Protein 4ZBX (pdb70)

CATH classification: 3.40.470.10

Radius of gyration: 15.34 Å; Cα contacts (8 Å, |Δi|>4): 385; chains: 1; bounding box: 39×32×41 Å

Structure (mmCIF, N/CA/C/O backbone):
data_4ZBX
#
_entry.id   4ZBX
#
_cell.length_a   52.189
_cell.length_b   52.250
_cell.length_c   74.453
_cell.angle_alpha   90.00
_cell.angle_beta   90.00
_cell.angle_gamma   90.00
#
_symmetry.space_group_name_H-M   'P 21 21 21'
#
loop_
_entity.id
_entity.type
_entity.pdbx_description
1 polymer 'Uracil-DNA glycosylase'
2 non-polymer 'IRON/SULFUR CLUSTER'
3 non-polymer '2-(N-MORPHOLINO)-ETHANESULFONIC ACID'
4 water water
#
loop_
_atom_site.group_PDB
_atom_site.id
_atom_site.type_symbol
_atom_site.label_atom_id
_atom_site.label_alt_id
_atom_site.label_comp_id
_atom_site.label_asym_id
_atom_site.label_entity_id
_atom_site.label_seq_id
_atom_site.pdbx_PDB_ins_code
_atom_site.Cartn_x
_atom_site.Cartn_y
_atom_site.Cartn_z
_atom_site.occupancy
_atom_site.B_iso_or_equiv
_atom_site.auth_seq_id
_atom_site.auth_comp_id
_atom_site.auth_asym_id
_atom_site.auth_atom_id
_atom_site.pdbx_PDB_model_num
ATOM 1 N N . MET A 1 1 ? -44.975 15.388 6.178 1.00 37.14 1 MET A N 1
ATOM 2 C CA . MET A 1 1 ? -44.145 14.447 5.439 1.00 37.38 1 MET A CA 1
ATOM 3 C C . MET A 1 1 ? -42.913 14.043 6.231 1.00 35.63 1 MET A C 1
ATOM 4 O O . MET A 1 1 ? -42.544 14.708 7.197 1.00 34.60 1 MET A O 1
ATOM 9 N N . ASP A 1 2 ? -42.251 12.979 5.792 1.00 28.87 2 ASP A N 1
ATOM 10 C CA . ASP A 1 2 ? -41.157 12.410 6.574 1.00 25.83 2 ASP A CA 1
ATOM 11 C C . ASP A 1 2 ? -39.866 13.214 6.448 1.00 26.63 2 ASP A C 1
ATOM 12 O O . ASP A 1 2 ? -39.679 13.977 5.490 1.00 30.87 2 ASP A O 1
ATOM 17 N N . SER A 1 3 ? -38.977 13.047 7.419 1.00 24.41 3 SER A N 1
ATOM 18 C CA . SER A 1 3 ? -37.669 13.683 7.391 1.00 22.03 3 SER A CA 1
ATOM 19 C C . SER A 1 3 ? -36.715 12.934 8.304 1.00 22.44 3 SER A C 1
ATOM 20 O O . SER A 1 3 ? -37.156 12.189 9.179 1.00 22.37 3 SER A O 1
ATOM 23 N N . LEU A 1 4 ? -35.412 13.134 8.125 1.00 22.02 4 LEU A N 1
ATOM 24 C CA . LEU A 1 4 ? -34.465 12.468 9.012 1.00 20.22 4 LEU A CA 1
ATOM 25 C C . LEU A 1 4 ? -34.637 12.998 10.440 1.00 20.03 4 LEU A C 1
ATOM 26 O O . LEU A 1 4 ? -34.406 12.277 11.407 1.00 21.73 4 LEU A O 1
ATOM 31 N N . GLU A 1 5 ? -35.027 14.267 10.550 1.00 22.98 5 GLU A N 1
ATOM 32 C CA . GLU A 1 5 ? -35.286 14.884 11.851 1.00 25.36 5 GLU A CA 1
ATOM 33 C C . GLU A 1 5 ? -36.441 14.198 12.556 1.00 22.12 5 GLU A C 1
ATOM 34 O O . GLU A 1 5 ? -36.373 13.928 13.762 1.00 24.27 5 GLU A O 1
ATOM 40 N N . LYS A 1 6 ? -37.502 13.919 11.804 1.00 21.85 6 LYS A N 1
ATOM 41 C CA . LYS A 1 6 ? -38.662 13.230 12.352 1.00 22.83 6 LYS A CA 1
ATOM 42 C C . LYS A 1 6 ? -38.299 11.820 12.821 1.00 19.83 6 LYS A C 1
ATOM 43 O O . LYS A 1 6 ? -38.713 11.373 13.896 1.00 20.30 6 LYS A O 1
ATOM 49 N N . ILE A 1 7 ? -37.533 11.118 12.004 1.00 19.25 7 ILE A N 1
ATOM 50 C CA . ILE A 1 7 ? -37.093 9.775 12.367 1.00 17.13 7 ILE A CA 1
ATOM 51 C C . ILE A 1 7 ? -36.256 9.817 13.652 1.00 19.58 7 ILE A C 1
ATOM 52 O O . ILE A 1 7 ? -36.440 8.992 14.551 1.00 18.32 7 ILE A O 1
ATOM 57 N N . LYS A 1 8 ? -35.345 10.780 13.747 1.00 18.30 8 LYS A N 1
ATOM 58 C CA . LYS A 1 8 ? -34.549 10.898 14.960 1.00 18.95 8 LYS A CA 1
ATOM 59 C C . LYS A 1 8 ? -35.438 11.130 16.183 1.00 20.06 8 LYS A C 1
ATOM 60 O O . LYS A 1 8 ? -35.277 10.466 17.198 1.00 20.53 8 LYS A O 1
ATOM 66 N N . GLU A 1 9 ? -36.381 12.061 16.081 1.00 18.49 9 GLU A N 1
ATOM 67 C CA . GLU A 1 9 ? -37.296 12.326 17.196 1.00 20.57 9 GLU A CA 1
ATOM 68 C C . GLU A 1 9 ? -38.081 11.084 17.625 1.00 21.20 9 GLU A C 1
ATOM 69 O O . GLU A 1 9 ? -38.272 10.832 18.822 1.00 22.96 9 GLU A O 1
ATOM 75 N N . GLU A 1 10 ? -38.539 10.312 16.647 1.00 19.11 10 GLU A N 1
ATOM 76 C CA . GLU A 1 10 ? -39.298 9.108 16.934 1.00 19.29 10 GLU A CA 1
ATOM 77 C C . GLU A 1 10 ? -38.414 8.068 17.601 1.00 19.60 10 GLU A C 1
ATOM 78 O O . GLU A 1 10 ? -38.816 7.459 18.583 1.00 23.26 10 GLU A O 1
ATOM 84 N N . VAL A 1 11 ? -37.206 7.894 17.081 1.00 18.47 11 VAL A N 1
ATOM 85 C CA . VAL A 1 11 ? -36.297 6.879 17.617 1.00 18.72 11 VAL A CA 1
ATOM 86 C C . VAL A 1 11 ? -35.906 7.182 19.068 1.00 20.57 11 VAL A C 1
ATOM 87 O O . VAL A 1 11 ? -35.901 6.288 19.926 1.00 20.42 11 VAL A O 1
ATOM 91 N N . ILE A 1 12 ? -35.625 8.453 19.350 1.00 21.43 12 ILE A N 1
ATOM 92 C CA . ILE A 1 12 ? -35.087 8.838 20.663 1.00 19.30 12 ILE A CA 1
ATOM 93 C C . ILE A 1 12 ? -36.103 8.587 21.773 1.00 21.24 12 ILE A C 1
ATOM 94 O O . ILE A 1 12 ? -35.739 8.292 22.925 1.00 23.79 12 ILE A O 1
ATOM 99 N N . SER A 1 13 ? -37.382 8.634 21.425 1.00 20.68 13 SER A N 1
ATOM 100 C CA . SER A 1 13 ? -38.423 8.342 22.399 1.00 25.82 13 SER A CA 1
ATOM 101 C C . SER A 1 13 ? -39.147 7.024 22.151 1.00 25.91 13 SER A C 1
ATOM 102 O O . SER A 1 13 ? -40.192 6.768 22.753 1.00 28.15 13 SER A O 1
ATOM 105 N N . CYS A 1 14 ? -38.605 6.203 21.258 1.00 23.57 14 CYS A N 1
ATOM 106 C CA . CYS A 1 14 ? -39.301 5.007 20.797 1.00 24.87 14 CYS A CA 1
ATOM 107 C C . CYS A 1 14 ? -39.458 3.950 21.880 1.00 24.96 14 CYS A C 1
ATOM 108 O O . CYS A 1 14 ? -38.519 3.689 22.635 1.00 24.73 14 CYS A O 1
ATOM 111 N N . LYS A 1 15 ? -40.641 3.345 21.961 1.00 24.04 15 LYS A N 1
ATOM 112 C CA . LYS A 1 15 ? -40.829 2.198 22.840 1.00 25.16 15 LYS A CA 1
ATOM 113 C C . LYS A 1 15 ? -41.558 1.082 22.093 1.00 27.37 15 LYS A C 1
ATOM 114 O O . LYS A 1 15 ? -42.360 0.357 22.672 1.00 32.61 15 LYS A O 1
ATOM 120 N N . LYS A 1 16 ? -41.252 0.953 20.805 1.00 24.91 16 LYS A N 1
ATOM 121 C CA . LYS A 1 16 ? -41.950 0.024 19.913 1.00 29.13 16 LYS A CA 1
ATOM 122 C C . LYS A 1 16 ? -41.502 -1.431 20.040 1.00 36.29 16 LYS A C 1
ATOM 123 O O . LYS A 1 16 ? -42.222 -2.329 19.594 1.00 40.26 16 LYS A O 1
ATOM 129 N N . CYS A 1 17 ? -40.336 -1.683 20.637 1.00 29.32 17 CYS A N 1
ATOM 130 C CA . CYS A 1 17 ? -39.982 -3.069 20.971 1.00 30.13 17 CYS A CA 1
ATOM 131 C C . CYS A 1 17 ? -39.336 -3.150 22.354 1.00 26.94 17 CYS A C 1
ATOM 132 O O . CYS A 1 17 ? -39.058 -2.120 22.969 1.00 26.80 17 CYS A O 1
ATOM 135 N N . LYS A 1 18 ? -39.121 -4.363 22.870 1.00 26.83 18 LYS A N 1
ATOM 136 C CA . LYS A 1 18 ? -38.680 -4.488 24.259 1.00 28.00 18 LYS A CA 1
ATOM 137 C C . LYS A 1 18 ? -37.266 -3.959 24.511 1.00 25.92 18 LYS A C 1
ATOM 138 O O . LYS A 1 18 ? -36.850 -3.830 25.662 1.00 28.86 18 LYS A O 1
ATOM 144 N N . LEU A 1 19 ? -36.527 -3.624 23.454 1.00 26.73 19 LEU A N 1
ATOM 145 C CA . LEU A 1 19 ? -35.166 -3.143 23.653 1.00 28.09 19 LEU A CA 1
ATOM 146 C C . LEU A 1 19 ? -35.132 -1.784 24.351 1.00 27.54 19 LEU A C 1
ATOM 147 O O . LEU A 1 19 ? -34.129 -1.423 24.980 1.00 24.49 19 LEU A O 1
ATOM 152 N N . TRP A 1 20 ? -36.230 -1.036 24.282 1.00 25.93 20 TRP A N 1
ATOM 153 C CA . TRP A 1 20 ? -36.216 0.304 24.863 1.00 26.55 20 TRP A CA 1
ATOM 154 C C . TRP A 1 20 ? -35.860 0.303 26.348 1.00 30.66 20 TRP A C 1
ATOM 155 O O . TRP A 1 20 ? -35.202 1.221 26.827 1.00 30.89 20 TRP A O 1
ATOM 166 N N . GLN A 1 21 ? -36.250 -0.750 27.068 1.00 27.78 21 GLN A N 1
ATOM 167 C CA . GLN A 1 21 ? -36.070 -0.804 28.508 1.00 29.84 21 GLN A CA 1
ATOM 168 C C . GLN A 1 21 ? -34.608 -0.932 28.942 1.00 31.87 21 GLN A C 1
ATOM 169 O O . GLN A 1 21 ? -34.297 -0.722 30.111 1.00 33.97 21 GLN A O 1
ATOM 175 N N . PHE A 1 22 ? -33.725 -1.294 28.011 1.00 28.60 22 PHE A N 1
ATOM 176 C CA . PHE A 1 22 ? -32.326 -1.558 28.357 1.00 31.97 22 PHE A CA 1
ATOM 177 C C . PHE A 1 22 ? -31.372 -0.433 27.969 1.00 32.40 22 PHE A C 1
ATOM 178 O O . PHE A 1 22 ? -30.173 -0.534 28.216 1.00 35.08 22 PHE A O 1
ATOM 186 N N . ARG A 1 23 ? -31.886 0.634 27.366 1.00 29.09 23 ARG A N 1
ATOM 187 C CA . ARG A 1 23 ? -30.996 1.619 26.758 1.00 26.46 23 ARG A CA 1
ATOM 188 C C . ARG A 1 23 ? -30.691 2.798 27.664 1.00 29.33 23 ARG A C 1
ATOM 189 O O . ARG A 1 23 ? -31.470 3.131 28.567 1.00 29.70 23 ARG A O 1
ATOM 197 N N . THR A 1 24 ? -29.535 3.415 27.418 1.00 26.34 24 THR A N 1
ATOM 198 C CA . THR A 1 24 ? -29.225 4.734 27.944 1.00 27.02 24 THR A CA 1
ATOM 199 C C . THR A 1 24 ? -29.720 5.754 26.916 1.00 25.40 24 THR A C 1
ATOM 200 O O . THR A 1 24 ? -30.491 6.655 27.232 1.00 25.56 24 THR A O 1
ATOM 204 N N . ASN A 1 25 ? -29.284 5.578 25.673 1.00 23.51 25 ASN A N 1
ATOM 205 C CA . ASN A 1 25 ? -29.746 6.395 24.560 1.00 22.11 25 ASN A CA 1
ATOM 206 C C . ASN A 1 25 ? -30.024 5.528 23.351 1.00 20.84 25 ASN A C 1
ATOM 207 O O . ASN A 1 25 ? -29.222 4.654 23.035 1.00 21.22 25 ASN A O 1
ATOM 212 N N . ALA A 1 26 ? -31.129 5.784 22.658 1.00 19.65 26 ALA A N 1
ATOM 213 C CA . ALA A 1 26 ? -31.318 5.186 21.346 1.00 20.44 26 ALA A CA 1
ATOM 214 C C . ALA A 1 26 ? -30.314 5.814 20.388 1.00 18.34 26 ALA A C 1
ATOM 215 O O . ALA A 1 26 ? -29.798 6.916 20.639 1.00 18.99 26 ALA A O 1
ATOM 217 N N . VAL A 1 27 ? -30.048 5.128 19.279 1.00 15.91 27 VAL A N 1
ATOM 218 C CA . VAL A 1 27 ? -29.046 5.593 18.325 1.00 14.68 27 VAL A CA 1
ATOM 219 C C . VAL A 1 27 ? -29.661 5.756 16.943 1.00 17.07 27 VAL A C 1
ATOM 220 O O . VAL A 1 27 ? -29.671 4.795 16.154 1.00 17.40 27 VAL A O 1
ATOM 224 N N . PRO A 1 28 ? -30.166 6.968 16.637 1.00 16.51 28 PRO A N 1
ATOM 225 C CA . PRO A 1 28 ? -30.904 7.182 15.385 1.00 17.89 28 PRO A CA 1
ATOM 226 C C . PRO A 1 28 ? -30.010 7.149 14.136 1.00 18.95 28 PRO A C 1
ATOM 227 O O . PRO A 1 28 ? -30.488 6.784 13.060 1.00 21.64 28 PRO A O 1
ATOM 231 N N . GLY A 1 29 ? -28.731 7.467 14.282 1.00 16.21 29 GLY A N 1
ATOM 232 C CA . GLY A 1 29 ? -27.850 7.556 13.122 1.00 14.65 29 GLY A CA 1
ATOM 233 C C . GLY A 1 29 ? -27.449 9.006 12.913 1.00 17.55 29 GLY A C 1
ATOM 234 O O . GLY A 1 29 ? -28.052 9.911 13.485 1.00 19.43 29 GLY A O 1
ATOM 235 N N . GLU A 1 30 ? -26.431 9.244 12.098 1.00 14.06 30 GLU A N 1
ATOM 236 C CA . GLU A 1 30 ? -26.006 10.625 11.862 1.00 15.23 30 GLU A CA 1
ATOM 237 C C . GLU A 1 30 ? -25.290 10.747 10.535 1.00 13.94 30 GLU A C 1
ATOM 238 O O . GLU A 1 30 ? -24.742 9.755 10.016 1.00 16.02 30 GLU A O 1
ATOM 244 N N . GLY A 1 31 ? -25.274 11.973 10.017 1.00 15.90 31 GLY A N 1
ATOM 245 C CA . GLY A 1 31 ? -24.524 12.271 8.816 1.00 15.52 31 GLY A CA 1
ATOM 246 C C . GLY A 1 31 ? -25.283 13.074 7.789 1.00 18.93 31 GLY A C 1
ATOM 247 O O . GLY A 1 31 ? -26.330 13.678 8.056 1.00 17.03 31 GLY A O 1
ATOM 248 N N . TYR A 1 32 ? -24.734 13.086 6.583 1.00 16.23 32 TYR A N 1
ATOM 249 C CA . TYR A 1 32 ? -25.206 13.968 5.529 1.00 16.83 32 TYR A CA 1
ATOM 250 C C . TYR A 1 32 ? -26.459 13.417 4.865 1.00 16.51 32 TYR A C 1
ATOM 251 O O . TYR A 1 32 ? -26.439 12.282 4.400 1.00 18.39 32 TYR A O 1
ATOM 260 N N . PRO A 1 33 ? -27.545 14.204 4.826 1.00 17.00 33 PRO A N 1
ATOM 261 C CA . PRO A 1 33 ? -28.814 13.727 4.259 1.00 19.91 33 PRO A CA 1
ATOM 262 C C . PRO A 1 33 ? -28.723 13.447 2.767 1.00 18.36 33 PRO A C 1
ATOM 263 O O . PRO A 1 33 ? -29.568 12.727 2.247 1.00 20.95 33 PRO A O 1
ATOM 267 N N . LYS A 1 34 ? -27.730 14.022 2.098 1.00 17.88 34 LYS A N 1
ATOM 268 C CA . LYS A 1 34 ? -27.498 13.697 0.679 1.00 19.38 34 LYS A CA 1
ATOM 269 C C . LYS A 1 34 ? -26.212 12.869 0.459 1.00 19.04 34 LYS A C 1
ATOM 270 O O . LYS A 1 34 ? -25.576 12.930 -0.616 1.00 19.47 34 LYS A O 1
ATOM 276 N N . ALA A 1 35 ? -25.859 12.065 1.465 1.00 18.41 35 ALA A N 1
ATOM 277 C CA . ALA A 1 35 ? -24.701 11.163 1.382 1.00 19.45 35 ALA A CA 1
ATOM 278 C C . ALA A 1 35 ? -24.797 10.254 0.185 1.00 18.84 35 ALA A C 1
ATOM 279 O O . ALA A 1 35 ? -25.848 9.655 -0.061 1.00 18.13 35 ALA A O 1
ATOM 281 N N . GLU A 1 36 ? -23.699 10.136 -0.546 1.00 17.09 36 GLU A N 1
ATOM 282 C CA . GLU A 1 36 ? -23.629 9.115 -1.590 1.00 16.30 36 GLU A CA 1
ATOM 283 C C . GLU A 1 36 ? -23.399 7.729 -0.990 1.00 18.04 36 GLU A C 1
ATOM 284 O O . GLU A 1 36 ? -23.793 6.710 -1.580 1.00 18.28 36 GLU A O 1
ATOM 290 N N . ILE A 1 37 ? -22.751 7.687 0.170 1.00 15.93 37 ILE A N 1
ATOM 291 C CA . ILE A 1 37 ? -22.462 6.422 0.845 1.00 12.93 37 ILE A CA 1
ATOM 292 C C . ILE A 1 37 ? -23.145 6.359 2.196 1.00 16.34 37 ILE A C 1
ATOM 293 O O . ILE A 1 37 ? -22.966 7.236 3.056 1.00 17.06 37 ILE A O 1
ATOM 298 N N A MET A 1 38 ? -23.905 5.293 2.378 0.64 14.34 38 MET A N 1
ATOM 299 N N B MET A 1 38 ? -23.982 5.341 2.351 0.36 14.47 38 MET A N 1
ATOM 300 C CA A MET A 1 38 ? -24.631 5.037 3.609 0.64 15.34 38 MET A CA 1
ATOM 301 C CA B MET A 1 38 ? -24.602 5.032 3.629 0.36 14.99 38 MET A CA 1
ATOM 302 C C A MET A 1 38 ? -24.102 3.753 4.231 0.64 15.29 38 MET A C 1
ATOM 303 C C B MET A 1 38 ? -23.945 3.790 4.199 0.36 14.88 38 MET A C 1
ATOM 304 O O A MET A 1 38 ? -24.086 2.711 3.561 0.64 15.39 38 MET A O 1
ATOM 305 O O B MET A 1 38 ? -23.682 2.827 3.473 0.36 15.80 38 MET A O 1
ATOM 314 N N . PHE A 1 39 ? -23.670 3.819 5.497 1.00 14.39 39 PHE A N 1
ATOM 315 C CA . PHE A 1 39 ? -23.163 2.643 6.217 1.00 13.64 39 PHE A CA 1
ATOM 316 C C . PHE A 1 39 ? -24.228 2.141 7.174 1.00 14.17 39 PHE A C 1
ATOM 317 O O . PHE A 1 39 ? -24.793 2.922 7.927 1.00 16.38 39 PHE A O 1
ATOM 325 N N . VAL A 1 40 ? -24.484 0.839 7.145 1.00 12.82 40 VAL A N 1
ATOM 326 C CA . VAL A 1 40 ? -25.483 0.245 8.046 1.00 13.99 40 VAL A CA 1
ATOM 327 C C . VAL A 1 40 ? -24.851 -0.870 8.857 1.00 15.20 40 VAL A C 1
ATOM 328 O O . VAL A 1 40 ? -24.447 -1.894 8.312 1.00 17.18 40 VAL A O 1
ATOM 332 N N . GLY A 1 41 ? -24.747 -0.659 10.171 1.00 16.55 41 GLY A N 1
ATOM 333 C CA . GLY A 1 41 ? -24.250 -1.675 11.076 1.00 18.13 41 GLY A CA 1
ATOM 334 C C . GLY A 1 41 ? -25.375 -2.508 11.668 1.00 17.69 41 GLY A C 1
ATOM 335 O O . GLY A 1 41 ? -26.524 -2.427 11.237 1.00 17.56 41 GLY A O 1
ATOM 336 N N . GLU A 1 42 ? -25.042 -3.324 12.666 1.00 18.66 42 GLU A N 1
ATOM 337 C CA . GLU A 1 42 ? -25.987 -4.263 13.259 1.00 23.70 42 GLU A CA 1
ATOM 338 C C . GLU A 1 42 ? -26.908 -3.671 14.348 1.00 30.16 42 GLU A C 1
ATOM 339 O O . GLU A 1 42 ? -28.087 -3.356 14.132 1.00 28.26 42 GLU A O 1
ATOM 345 N N . ALA A 1 43 ? -26.378 -3.591 15.549 1.00 24.78 43 ALA A N 1
ATOM 346 C CA . ALA A 1 43 ? -27.060 -2.864 16.620 1.00 19.63 43 ALA A CA 1
ATOM 347 C C . ALA A 1 43 ? -25.986 -2.092 17.373 1.00 22.95 43 ALA A C 1
ATOM 348 O O . ALA A 1 43 ? -24.808 -2.440 17.279 1.00 27.78 43 ALA A O 1
ATOM 350 N N . PRO A 1 44 ? -26.377 -1.061 18.134 1.00 20.81 44 PRO A N 1
ATOM 351 C CA . PRO A 1 44 ? -25.413 -0.346 18.983 1.00 22.81 44 PRO A CA 1
ATOM 352 C C . PRO A 1 44 ? -24.709 -1.251 19.985 1.00 21.56 44 PRO A C 1
ATOM 353 O O . PRO A 1 44 ? -25.305 -2.208 20.519 1.00 20.63 44 PRO A O 1
ATOM 357 N N . GLY A 1 45 ? -23.435 -0.958 20.223 1.00 19.12 45 GLY A N 1
ATOM 358 C CA . GLY A 1 45 ? -22.721 -1.551 21.346 1.00 21.34 45 GLY A CA 1
ATOM 359 C C . GLY A 1 45 ? -22.780 -0.659 22.571 1.00 24.05 45 GLY A C 1
ATOM 360 O O . GLY A 1 45 ? -23.588 0.267 22.625 1.00 24.06 45 GLY A O 1
ATOM 361 N N . GLU A 1 46 ? -21.927 -0.930 23.560 1.00 25.14 46 GLU A N 1
ATOM 362 C CA . GLU A 1 46 ? -22.010 -0.210 24.831 1.00 30.31 46 GLU A CA 1
ATOM 363 C C . GLU A 1 46 ? -21.694 1.273 24.684 1.00 25.18 46 GLU A C 1
ATOM 364 O O . GLU A 1 46 ? -22.382 2.107 25.244 1.00 27.17 46 GLU A O 1
ATOM 370 N N . ASN A 1 47 ? -20.647 1.610 23.942 1.00 26.32 47 ASN A N 1
ATOM 371 C CA A ASN A 1 47 ? -20.278 3.014 23.802 0.46 27.63 47 ASN A CA 1
ATOM 372 C CA B ASN A 1 47 ? -20.268 3.008 23.780 0.54 27.57 47 ASN A CA 1
ATOM 373 C C . ASN A 1 47 ? -21.282 3.786 22.954 1.00 24.49 47 ASN A C 1
ATOM 374 O O . ASN A 1 47 ? -21.536 4.965 23.203 1.00 26.82 47 ASN A O 1
ATOM 383 N N . GLU A 1 48 ? -21.859 3.116 21.961 1.00 22.83 48 GLU A N 1
ATOM 384 C CA . GLU A 1 48 ? -22.879 3.732 21.121 1.00 18.37 48 GLU A CA 1
ATOM 385 C C . GLU A 1 48 ? -24.094 4.077 21.960 1.00 20.47 48 GLU A C 1
ATOM 386 O O . GLU A 1 48 ? -24.693 5.132 21.823 1.00 20.36 48 GLU A O 1
ATOM 392 N N . ASP A 1 49 ? -24.462 3.141 22.823 1.00 20.98 49 ASP A N 1
ATOM 393 C CA . ASP A 1 49 ? -25.563 3.351 23.754 1.00 20.34 49 ASP A CA 1
ATOM 394 C C . ASP A 1 49 ? -25.276 4.529 24.684 1.00 22.53 49 ASP A C 1
ATOM 395 O O . ASP A 1 49 ? -26.135 5.370 24.922 1.00 24.53 49 ASP A O 1
ATOM 400 N N . LYS A 1 50 ? -24.054 4.593 25.195 1.00 22.28 50 LYS A N 1
ATOM 401 C CA . LYS A 1 50 ? -23.685 5.662 26.108 1.00 23.74 50 LYS A CA 1
ATOM 402 C C . LYS A 1 50 ? -23.730 7.029 25.422 1.00 24.96 50 LYS A C 1
ATOM 403 O O . LYS A 1 50 ? -24.158 8.020 26.027 1.00 26.44 50 LYS A O 1
ATOM 409 N N . GLU A 1 51 ? -23.276 7.084 24.175 1.00 22.85 51 GLU A N 1
ATOM 410 C CA . GLU A 1 51 ? -23.194 8.367 23.456 1.00 21.92 51 GLU A CA 1
ATOM 411 C C . GLU A 1 51 ? -24.427 8.722 22.639 1.00 21.59 51 GLU A C 1
ATOM 412 O O . GLU A 1 51 ? -24.617 9.890 22.296 1.00 24.93 51 GLU A O 1
ATOM 418 N N . GLY A 1 52 ? -25.269 7.733 22.342 1.00 20.94 52 GLY A N 1
ATOM 419 C CA . GLY A 1 52 ? -26.377 7.914 21.410 1.00 21.04 52 GLY A CA 1
ATOM 420 C C . GLY A 1 52 ? -25.958 8.126 19.955 1.00 21.60 52 GLY A C 1
ATOM 421 O O . GLY A 1 52 ? -26.677 8.752 19.173 1.00 18.90 52 GLY A O 1
ATOM 422 N N . ARG A 1 53 ? -24.790 7.597 19.603 1.00 18.80 53 ARG A N 1
ATOM 423 C CA . ARG A 1 53 ? -24.176 7.789 18.287 1.00 18.02 53 ARG A CA 1
ATOM 424 C C . ARG A 1 53 ? -23.664 6.456 17.757 1.00 16.17 53 ARG A C 1
ATOM 425 O O . ARG A 1 53 ? -23.220 5.610 18.541 1.00 19.02 53 ARG A O 1
ATOM 433 N N . PRO A 1 54 ? -23.723 6.255 16.437 1.00 15.66 54 PRO A N 1
ATOM 434 C CA . PRO A 1 54 ? -23.243 5.000 15.844 1.00 15.67 54 PRO A CA 1
ATOM 435 C C . PRO A 1 54 ? -21.717 4.953 15.728 1.00 19.25 54 PRO A C 1
ATOM 436 O O . PRO A 1 54 ? -21.087 5.988 15.493 1.00 17.78 54 PRO A O 1
ATOM 440 N N . PHE A 1 55 ? -21.155 3.751 15.865 1.00 20.11 55 PHE A N 1
ATOM 441 C CA . PHE A 1 55 ? -19.740 3.486 15.618 1.00 18.75 55 PHE A CA 1
ATOM 442 C C . PHE A 1 55 ? -18.814 4.485 16.296 1.00 21.61 55 PHE A C 1
ATOM 443 O O . PHE A 1 55 ? -18.098 5.258 15.639 1.00 22.91 55 PHE A O 1
ATOM 451 N N . VAL A 1 56 ? -18.831 4.471 17.626 1.00 22.64 56 VAL A N 1
ATOM 452 C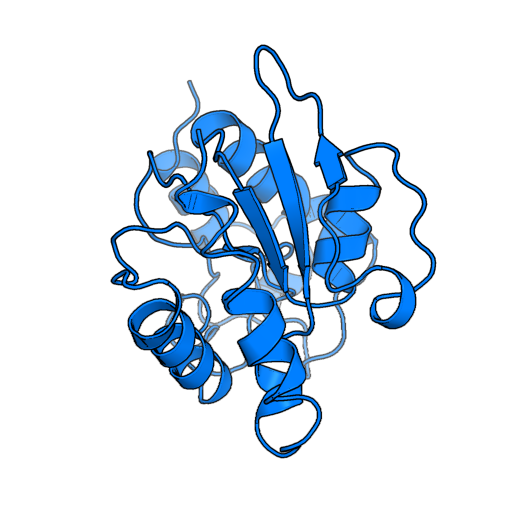 CA . VAL A 1 56 ? -17.919 5.325 18.370 1.00 24.15 56 VAL A CA 1
ATOM 453 C C . VAL A 1 56 ? -16.969 4.542 19.267 1.00 31.34 56 VAL A C 1
ATOM 454 O O . VAL A 1 56 ? -16.081 5.122 19.894 1.00 36.66 56 VAL A O 1
ATOM 458 N N . GLY A 1 57 ? -17.114 3.227 19.314 1.00 33.00 57 GLY A N 1
ATOM 459 C CA . GLY A 1 57 ? -16.188 2.439 20.115 1.00 41.70 57 GLY A CA 1
ATOM 460 C C . GLY A 1 57 ? -14.835 2.312 19.425 1.00 41.53 57 GLY A C 1
ATOM 461 O O . GLY A 1 57 ? -14.524 3.070 18.495 1.00 39.73 57 GLY A O 1
ATOM 462 N N . ALA A 1 58 ? -14.022 1.360 19.880 1.00 35.72 58 ALA A N 1
ATOM 463 C CA . ALA A 1 58 ? -12.802 1.007 19.160 1.00 34.84 58 ALA A CA 1
ATOM 464 C C . ALA A 1 58 ? -13.130 0.650 17.708 1.00 30.66 58 ALA A C 1
ATOM 465 O O . ALA A 1 58 ? -12.410 1.024 16.772 1.00 32.17 58 ALA A O 1
ATOM 467 N N . ALA A 1 59 ? -14.220 -0.083 17.522 1.00 26.02 59 ALA A N 1
ATOM 468 C CA . ALA A 1 59 ? -14.608 -0.512 16.190 1.00 27.05 59 ALA A CA 1
ATOM 469 C C . ALA A 1 59 ? -14.949 0.708 15.341 1.00 26.71 59 ALA A C 1
ATOM 470 O O . ALA A 1 59 ? -14.636 0.759 14.153 1.00 24.93 59 ALA A O 1
ATOM 472 N N . GLY A 1 60 ? -15.583 1.696 15.966 1.00 31.15 60 GLY A N 1
ATOM 473 C CA . GLY A 1 60 ? -15.990 2.895 15.251 1.00 27.42 60 GLY A CA 1
ATOM 474 C C . GLY A 1 60 ? -14.784 3.722 14.849 1.00 28.65 60 GLY A C 1
ATOM 475 O O . GLY A 1 60 ? -14.774 4.353 13.789 1.00 26.89 60 GLY A O 1
ATOM 476 N N . LYS A 1 61 ? -13.766 3.732 15.705 1.00 25.79 61 LYS A N 1
ATOM 477 C CA . LYS A 1 61 ? -12.531 4.439 15.406 1.00 28.43 61 LYS A CA 1
ATOM 478 C C . LYS A 1 61 ? -11.857 3.831 14.184 1.00 29.72 61 LYS A C 1
ATOM 479 O O . LYS A 1 61 ? -11.318 4.552 13.345 1.00 29.63 61 LYS A O 1
ATOM 485 N N . LEU A 1 62 ? -11.899 2.505 14.080 1.00 29.51 62 LEU A N 1
ATOM 486 C CA . LEU A 1 62 ? -11.333 1.821 12.918 1.00 26.20 62 LEU A CA 1
ATOM 487 C C . LEU A 1 62 ? -12.139 2.167 11.668 1.00 20.73 62 LEU A C 1
ATOM 488 O O . LEU A 1 62 ? -11.569 2.437 10.610 1.00 25.88 62 LEU A O 1
ATOM 493 N N . LEU A 1 63 ? -13.461 2.157 11.793 1.00 21.39 63 LEU A N 1
ATOM 494 C CA . LEU A 1 63 ? -14.325 2.537 10.680 1.00 20.46 63 LEU A CA 1
ATOM 495 C C . LEU A 1 63 ? -13.999 3.962 10.235 1.00 21.11 63 LEU A C 1
ATOM 496 O O . LEU A 1 63 ? -13.823 4.239 9.042 1.00 21.96 63 LEU A O 1
ATOM 501 N N . THR A 1 64 ? -13.901 4.871 11.199 1.00 22.74 64 THR A N 1
ATOM 502 C CA . THR A 1 64 ? -13.571 6.249 10.873 1.00 24.41 64 THR A CA 1
ATOM 503 C C . THR A 1 64 ? -12.254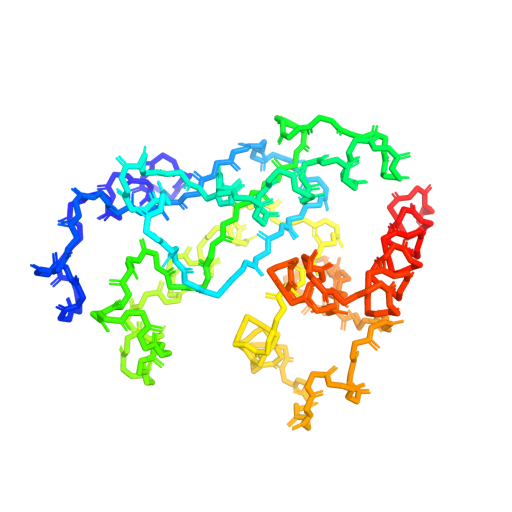 6.323 10.103 1.00 24.52 64 THR A C 1
ATOM 504 O O . THR A 1 64 ? -12.160 7.001 9.080 1.00 24.80 64 THR A O 1
ATOM 508 N N . GLN A 1 65 ? -11.256 5.585 10.572 1.00 25.24 65 GLN A N 1
ATOM 509 C CA . GLN A 1 65 ? -9.949 5.590 9.936 1.00 29.99 65 GLN A CA 1
ATOM 510 C C . GLN A 1 65 ? -10.033 5.091 8.494 1.00 26.40 65 GLN A C 1
ATOM 511 O O . GLN A 1 65 ? -9.406 5.662 7.594 1.00 26.53 65 GLN A O 1
ATOM 517 N N . MET A 1 66 ? -10.815 4.040 8.265 1.00 22.74 66 MET A N 1
ATOM 518 C CA . MET A 1 66 ? -10.904 3.484 6.927 1.00 25.07 66 MET A CA 1
ATOM 519 C C . MET A 1 66 ? -11.653 4.431 6.005 1.00 23.53 66 MET A C 1
ATOM 520 O O . MET A 1 66 ? -11.271 4.622 4.862 1.00 22.82 66 MET A O 1
ATOM 525 N N . ILE A 1 67 ? -12.703 5.053 6.525 1.00 19.49 67 ILE A N 1
ATOM 526 C CA . ILE A 1 67 ? -13.441 6.032 5.748 1.00 21.11 67 ILE A CA 1
ATOM 527 C C . ILE A 1 67 ? -12.528 7.207 5.361 1.00 22.91 67 ILE A C 1
ATOM 528 O O . ILE A 1 67 ? -12.515 7.657 4.208 1.00 23.09 67 ILE A O 1
ATOM 533 N N . LYS A 1 68 ? -11.737 7.676 6.318 1.00 22.34 68 LYS A N 1
ATOM 534 C CA . LYS A 1 68 ? -10.813 8.771 6.057 1.00 25.77 68 LYS A CA 1
ATOM 535 C C . LYS A 1 68 ? -9.678 8.378 5.121 1.00 29.64 68 LYS A C 1
ATOM 536 O O . LYS A 1 68 ? -9.445 9.056 4.128 1.00 30.82 68 LYS A O 1
ATOM 542 N N . GLU A 1 69 ? -8.980 7.284 5.426 1.00 27.41 69 GLU A N 1
ATOM 543 C CA . GLU A 1 69 ? -7.731 6.985 4.738 1.00 29.52 69 GLU A CA 1
ATOM 544 C C . GLU A 1 69 ? -7.915 6.289 3.400 1.00 28.49 69 GLU A C 1
ATOM 545 O O . GLU A 1 69 ? -7.108 6.478 2.489 1.00 32.07 69 GLU A O 1
ATOM 551 N N . ILE A 1 70 ? -8.971 5.492 3.280 1.00 27.45 70 ILE A N 1
ATOM 552 C CA . ILE A 1 70 ? -9.203 4.706 2.073 1.00 26.55 70 ILE A CA 1
ATOM 553 C C . ILE A 1 70 ? -10.260 5.345 1.176 1.00 26.90 70 ILE A C 1
ATOM 554 O O . ILE A 1 70 ? -10.049 5.479 -0.034 1.00 28.28 70 ILE A O 1
ATOM 559 N N . LEU A 1 71 ? -11.387 5.757 1.757 1.00 25.06 71 LEU A N 1
ATOM 560 C CA . LEU A 1 71 ? -12.417 6.419 0.962 1.00 23.20 71 LEU A CA 1
ATOM 561 C C . LEU A 1 71 ? -12.106 7.890 0.712 1.00 23.42 71 LEU A C 1
ATOM 562 O O . LEU A 1 71 ? -12.602 8.470 -0.244 1.00 30.61 71 LEU A O 1
ATOM 567 N N . GLY A 1 72 ? -11.322 8.501 1.594 1.00 24.17 72 GLY A N 1
ATOM 568 C CA . GLY A 1 72 ? -10.998 9.906 1.479 1.00 28.51 72 GLY A CA 1
ATOM 569 C C . GLY A 1 72 ? -12.160 10.789 1.891 1.00 31.79 72 GLY A C 1
ATOM 570 O O . GLY A 1 72 ? -12.412 11.829 1.277 1.00 32.45 72 GLY A O 1
ATOM 571 N N . LEU A 1 73 ? -12.868 10.378 2.939 1.00 25.08 73 LEU A N 1
ATOM 572 C CA . LEU A 1 73 ? -14.051 11.120 3.391 1.00 27.26 73 LEU A CA 1
ATOM 573 C C . LEU A 1 73 ? -14.046 11.354 4.889 1.00 29.55 73 LEU A C 1
ATOM 574 O O . LEU A 1 73 ? -13.500 10.553 5.639 1.00 27.34 73 LEU A O 1
ATOM 579 N N . GLU A 1 74 ? -14.652 12.462 5.318 1.00 25.54 74 GLU A N 1
ATOM 580 C CA . GLU A 1 74 ? -14.948 12.668 6.730 1.00 25.93 74 GLU A CA 1
ATOM 581 C C . GLU A 1 74 ? -16.291 12.044 7.075 1.00 22.32 74 GLU A C 1
ATOM 582 O O . GLU A 1 74 ? -17.145 11.862 6.210 1.00 21.98 74 GLU A O 1
ATOM 588 N N . ARG A 1 75 ? -16.505 11.734 8.349 1.00 22.65 75 ARG A N 1
ATOM 589 C CA . ARG A 1 75 ? -17.768 11.107 8.719 1.00 22.49 75 ARG A CA 1
ATOM 590 C C . ARG A 1 75 ? -18.972 11.993 8.388 1.00 22.13 75 ARG A C 1
ATOM 591 O O . ARG A 1 75 ? -20.052 11.482 8.103 1.00 20.44 75 ARG A O 1
ATOM 599 N N A ASP A 1 76 ? -18.799 13.307 8.412 0.41 21.99 76 ASP A N 1
ATOM 600 N N B ASP A 1 76 ? -18.783 13.317 8.422 0.59 21.90 76 ASP A N 1
ATOM 601 C CA A ASP A 1 76 ? -19.928 14.192 8.149 0.41 21.55 76 ASP A CA 1
ATOM 602 C CA B ASP A 1 76 ? -19.883 14.247 8.136 0.59 21.72 76 ASP A CA 1
ATOM 603 C C A ASP A 1 76 ? -20.233 14.332 6.650 0.41 20.92 76 ASP A C 1
ATOM 604 C C B ASP A 1 76 ? -20.368 14.126 6.694 0.59 20.66 76 ASP A C 1
ATOM 605 O O A ASP A 1 76 ? -21.096 15.120 6.248 0.41 19.58 76 ASP A O 1
ATOM 606 O O B ASP A 1 76 ? -21.492 14.525 6.382 0.59 18.16 76 ASP A O 1
ATOM 615 N N . GLN A 1 77 ? -19.534 13.549 5.826 1.00 18.07 77 GLN A N 1
ATOM 616 C CA . GLN A 1 77 ? -19.866 13.441 4.411 1.00 20.14 77 GLN A CA 1
ATOM 617 C C . GLN A 1 77 ? -20.655 12.188 4.053 1.00 20.66 77 GLN A C 1
ATOM 618 O O . GLN A 1 77 ? -21.129 12.062 2.920 1.00 18.79 77 GLN A O 1
ATOM 624 N N . VAL A 1 78 ? -20.787 11.267 5.007 1.00 15.59 78 VAL A N 1
ATOM 625 C CA . VAL A 1 78 ? -21.499 10.002 4.761 1.00 13.15 78 VAL A CA 1
ATOM 626 C C . VAL A 1 78 ? -22.631 9.900 5.760 1.00 16.07 78 VAL A C 1
ATOM 627 O O . VAL A 1 78 ? -22.762 10.773 6.613 1.00 18.48 78 VAL A O 1
ATOM 631 N N . PHE A 1 79 ? -23.474 8.877 5.632 1.00 15.57 79 PHE A N 1
ATOM 632 C CA . PHE A 1 79 ? -24.520 8.672 6.634 1.00 14.48 79 PHE A CA 1
ATOM 633 C C . PHE A 1 79 ? -24.309 7.314 7.279 1.00 13.82 79 PHE A C 1
ATOM 634 O O . PHE A 1 79 ? -24.045 6.316 6.588 1.00 15.92 79 PHE A O 1
ATOM 642 N N . ILE A 1 80 ? -24.418 7.259 8.602 1.00 12.95 80 ILE A N 1
ATOM 643 C CA . ILE A 1 80 ? -24.078 6.044 9.333 1.00 12.22 80 ILE A CA 1
ATOM 644 C C . ILE A 1 80 ? -25.208 5.690 10.282 1.00 14.77 80 ILE A C 1
ATOM 645 O O . ILE A 1 80 ? -25.638 6.529 11.075 1.00 15.28 80 ILE A O 1
ATOM 650 N N . THR A 1 81 ? -25.706 4.474 10.179 1.00 14.02 81 THR A N 1
ATOM 651 C CA . THR A 1 81 ? -26.755 4.068 11.088 1.00 15.03 81 THR A CA 1
ATOM 652 C C . THR A 1 81 ? -26.660 2.551 11.336 1.00 16.08 81 THR A C 1
ATOM 653 O O . THR A 1 81 ? -25.643 1.923 11.036 1.00 16.33 81 THR A O 1
ATOM 657 N N A ASN A 1 82 ? -27.691 1.985 11.954 0.46 15.88 82 ASN A N 1
ATOM 658 N N B ASN A 1 82 ? -27.732 1.997 11.894 0.54 15.58 82 ASN A N 1
ATOM 659 C CA A ASN A 1 82 ? -27.746 0.551 12.242 0.46 16.36 82 ASN A CA 1
ATOM 660 C CA B ASN A 1 82 ? -27.794 0.608 12.344 0.54 17.18 82 ASN A CA 1
ATOM 661 C C A ASN A 1 82 ? -29.120 0.021 11.914 0.46 16.21 82 ASN A C 1
ATOM 662 C C B ASN A 1 82 ? -29.155 0.017 11.989 0.54 16.08 82 ASN A C 1
ATOM 663 O O A ASN A 1 82 ? -30.088 0.781 11.873 0.46 15.99 82 ASN A O 1
ATOM 664 O O B ASN A 1 82 ? -30.150 0.741 11.989 0.54 15.33 82 ASN A O 1
ATOM 673 N N . VAL A 1 83 ? -29.222 -1.291 11.718 1.00 17.90 83 VAL A N 1
ATOM 674 C CA A VAL A 1 83 ? -30.495 -1.872 11.370 0.67 18.84 83 VAL A CA 1
ATOM 675 C CA B VAL A 1 83 ? -30.501 -1.924 11.396 0.33 19.63 83 VAL A CA 1
ATOM 676 C C . VAL A 1 83 ? -31.427 -1.872 12.599 1.00 19.16 83 VAL A C 1
ATOM 677 O O . VAL A 1 83 ? -32.633 -1.654 12.474 1.00 19.19 83 VAL A O 1
ATOM 684 N N . VAL A 1 84 ? -30.853 -2.053 13.785 1.00 15.64 84 VAL A N 1
ATOM 685 C CA . VAL A 1 84 ? -31.601 -1.950 15.029 1.00 18.68 84 VAL A CA 1
ATOM 686 C C . VAL A 1 84 ? -30.939 -0.818 15.806 1.00 19.78 84 VAL A C 1
ATOM 687 O O . VAL A 1 84 ? -29.724 -0.713 15.807 1.00 19.29 84 VAL A O 1
ATOM 691 N N . LYS A 1 85 ? -31.724 0.037 16.443 1.00 16.67 85 LYS A N 1
ATOM 692 C CA . LYS A 1 85 ? 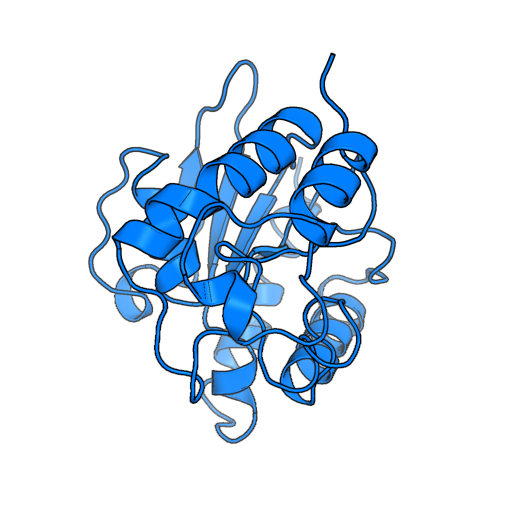-31.169 1.296 16.942 1.00 15.90 85 LYS A CA 1
ATOM 693 C C . LYS A 1 85 ? -31.021 1.385 18.462 1.00 18.03 85 LYS A C 1
ATOM 694 O O . LYS A 1 85 ? -30.667 2.436 19.004 1.00 17.40 85 LYS A O 1
ATOM 700 N N . CYS A 1 86 ? -31.235 0.273 19.151 1.00 18.80 86 CYS A N 1
ATOM 701 C CA . CYS A 1 86 ? -30.978 0.206 20.581 1.00 19.21 86 CYS A CA 1
ATOM 702 C C . CYS A 1 86 ? -30.136 -1.013 20.907 1.00 18.01 86 CYS A C 1
ATOM 703 O O . CYS A 1 86 ? -30.227 -2.033 20.242 1.00 22.40 86 CYS A O 1
ATOM 706 N N . ARG A 1 87 ? -29.304 -0.891 21.925 1.00 17.84 87 ARG A N 1
ATOM 707 C CA . ARG A 1 87 ? -28.397 -1.968 22.291 1.00 18.62 87 ARG A CA 1
ATOM 708 C C . ARG A 1 87 ? -29.153 -3.162 22.885 1.00 24.01 87 ARG A C 1
ATOM 709 O O . ARG A 1 87 ? -29.807 -3.015 23.903 1.00 24.19 87 ARG A O 1
ATOM 717 N N . PRO A 1 88 ? -29.066 -4.350 22.253 1.00 22.17 88 PRO A N 1
ATOM 718 C CA . PRO A 1 88 ? -29.730 -5.524 22.838 1.00 22.24 88 PRO A CA 1
ATOM 719 C C . PRO A 1 88 ? -29.106 -5.853 24.178 1.00 26.58 88 PRO A C 1
ATOM 720 O O . PRO A 1 88 ? -27.924 -5.566 24.387 1.00 24.29 88 PRO A O 1
ATOM 724 N N . PRO A 1 89 ? -29.905 -6.400 25.104 1.00 29.85 89 PRO A N 1
ATOM 725 C CA . PRO A 1 89 ? -29.423 -6.717 26.444 1.00 27.56 89 PRO A CA 1
ATOM 726 C C . PRO A 1 89 ? -28.246 -7.671 26.383 1.00 28.48 89 PRO A C 1
ATOM 727 O O . PRO A 1 89 ? -28.277 -8.649 25.615 1.00 28.67 89 PRO A O 1
ATOM 731 N N . ASN A 1 90 ? -27.222 -7.375 27.179 1.00 29.25 90 ASN A N 1
ATOM 732 C CA . ASN A 1 90 ? -26.064 -8.241 27.308 1.00 30.59 90 ASN A CA 1
ATOM 733 C C . ASN A 1 90 ? -25.392 -8.437 25.948 1.00 29.10 90 ASN A C 1
ATOM 734 O O . ASN A 1 90 ? -24.720 -9.443 25.735 1.00 34.87 90 ASN A O 1
ATOM 739 N N . ASN A 1 91 ? -25.600 -7.475 25.044 1.00 29.74 91 ASN A N 1
ATOM 740 C CA . ASN A 1 91 ? -25.029 -7.486 23.693 1.00 32.76 91 ASN A CA 1
ATOM 741 C C . ASN A 1 91 ? -25.355 -8.724 22.855 1.00 33.78 91 ASN A C 1
ATOM 742 O O . ASN A 1 91 ? -24.589 -9.091 21.962 1.00 32.92 91 ASN A O 1
ATOM 747 N N . ARG A 1 92 ? -26.483 -9.367 23.125 1.00 31.13 92 ARG A N 1
ATOM 748 C CA . ARG A 1 92 ? -26.909 -10.451 22.253 1.00 27.10 92 ARG A CA 1
ATOM 749 C C . ARG A 1 92 ? -27.256 -9.898 20.865 1.00 25.93 92 ARG A C 1
ATOM 750 O O . ARG A 1 92 ? -27.335 -8.665 20.651 1.00 26.03 92 ARG A O 1
ATOM 758 N N . ASP A 1 93 ? -27.445 -10.798 19.906 1.00 30.55 93 ASP A N 1
ATOM 759 C CA . ASP A 1 93 ? -27.941 -10.376 18.600 1.00 33.79 93 ASP A CA 1
ATOM 760 C C . ASP A 1 93 ? -29.389 -9.917 18.756 1.00 29.85 93 ASP A C 1
ATOM 761 O O . ASP A 1 93 ? -30.090 -10.397 19.641 1.00 27.06 93 ASP A O 1
ATOM 766 N N . PRO A 1 94 ? -29.837 -8.977 17.910 1.00 28.04 94 PRO A N 1
ATOM 767 C CA . PRO A 1 94 ? -31.253 -8.583 17.895 1.00 26.75 94 PRO A CA 1
ATOM 768 C C . PRO A 1 94 ? -32.156 -9.751 17.516 1.00 30.16 94 PRO A C 1
ATOM 769 O O . PRO A 1 94 ? -31.772 -10.592 16.700 1.00 33.22 94 PRO A O 1
ATOM 773 N N A GLU A 1 95 ? -33.350 -9.801 18.098 0.46 30.39 95 GLU A N 1
ATOM 774 N N B GLU A 1 95 ? -33.342 -9.799 18.114 0.54 30.29 95 GLU A N 1
ATOM 775 C CA A GLU A 1 95 ? -34.312 -10.850 17.767 0.46 33.34 95 GLU A CA 1
ATOM 776 C CA B GLU A 1 95 ? -34.339 -10.809 17.771 0.54 33.43 95 GLU A CA 1
ATOM 777 C C A GLU A 1 95 ? -35.144 -10.435 16.560 0.46 32.82 95 GLU A C 1
ATOM 778 C C B GLU A 1 95 ? -34.944 -10.483 16.414 0.54 32.40 95 GLU A C 1
ATOM 779 O O A GLU A 1 95 ? -35.286 -9.247 16.283 0.46 28.25 95 GLU A O 1
ATOM 780 O O B GLU A 1 95 ? -34.738 -9.396 15.885 0.54 29.33 95 GLU A O 1
ATOM 791 N N . GLU A 1 96 ? -35.708 -11.416 15.859 1.00 37.31 96 GLU A N 1
ATOM 792 C CA . GLU A 1 96 ? -36.426 -11.148 14.622 1.00 39.15 96 GLU A CA 1
ATOM 793 C C . GLU A 1 96 ? -37.540 -10.120 14.825 1.00 37.55 96 GLU A C 1
ATOM 794 O O . GLU A 1 96 ? -37.764 -9.276 13.954 1.00 37.43 96 GLU A O 1
ATOM 800 N N . ASP A 1 97 ? -38.206 -10.151 15.977 1.00 38.64 97 ASP A N 1
ATOM 801 C CA . ASP A 1 97 ? -39.277 -9.191 16.240 1.00 43.29 97 ASP A CA 1
ATOM 802 C C . ASP A 1 97 ? -38.719 -7.785 16.500 1.00 35.79 97 ASP A C 1
ATOM 803 O O . ASP A 1 97 ? -39.416 -6.789 16.321 1.00 35.09 97 ASP A O 1
ATOM 808 N N . GLU A 1 98 ? -37.462 -7.705 16.922 1.00 30.44 98 GLU A N 1
ATOM 809 C CA . GLU A 1 98 ? -36.837 -6.403 17.162 1.00 26.46 98 GLU A CA 1
ATOM 810 C C . GLU A 1 98 ? -36.425 -5.775 15.836 1.00 26.44 98 GLU A C 1
ATOM 811 O O . GLU A 1 98 ? -36.620 -4.580 15.608 1.00 26.42 98 GLU A O 1
ATOM 817 N N . ILE A 1 99 ? -35.877 -6.591 14.947 1.00 27.67 99 ILE A N 1
ATOM 818 C CA . ILE A 1 99 ? -35.570 -6.138 13.599 1.00 28.83 99 ILE A CA 1
ATOM 819 C C . ILE A 1 99 ? -36.849 -5.706 12.883 1.00 29.62 99 ILE A C 1
ATOM 820 O O . ILE A 1 99 ? -36.870 -4.693 12.197 1.00 28.89 99 ILE A O 1
ATOM 825 N N . THR A 1 100 ? -37.919 -6.473 13.062 1.00 31.96 100 THR A N 1
ATOM 826 C CA . THR A 1 100 ? -39.203 -6.141 12.452 1.00 30.87 100 THR A CA 1
ATOM 827 C C . THR A 1 100 ? -39.721 -4.805 12.958 1.00 29.97 100 THR A C 1
ATOM 828 O O . THR A 1 100 ? -40.213 -3.980 12.181 1.00 30.22 100 THR A O 1
ATOM 832 N N . ALA A 1 101 ? -39.575 -4.576 14.259 1.00 27.54 101 ALA A N 1
ATOM 833 C CA . ALA A 1 101 ? -40.056 -3.348 14.878 1.00 29.83 101 ALA A CA 1
ATOM 834 C C . ALA A 1 101 ? -39.239 -2.133 14.455 1.00 26.60 101 ALA A C 1
ATOM 835 O O . ALA A 1 101 ? -39.796 -1.066 14.215 1.00 26.59 101 ALA A O 1
ATOM 837 N N . CYS A 1 102 ? -37.919 -2.297 14.405 1.00 22.00 102 CYS A N 1
ATOM 838 C CA . CYS A 1 102 ? -37.019 -1.168 14.190 1.00 19.68 102 CYS A CA 1
ATOM 839 C C . CYS A 1 102 ? -36.705 -0.881 12.722 1.00 21.26 102 CYS A C 1
ATOM 840 O O . CYS A 1 102 ? -36.497 0.275 12.337 1.00 21.38 102 CYS A O 1
ATOM 843 N N . SER A 1 103 ? -36.622 -1.919 11.898 1.00 21.53 103 SER A N 1
ATOM 844 C CA . SER A 1 103 ? -36.164 -1.701 10.527 1.00 21.77 103 SER A CA 1
ATOM 845 C C . SER A 1 103 ? -36.975 -0.686 9.698 1.00 22.57 103 SER A C 1
ATOM 846 O O . SER A 1 103 ? -36.400 -0.095 8.786 1.00 21.64 103 SER A O 1
ATOM 849 N N . PRO A 1 104 ? -38.278 -0.460 10.004 1.00 21.60 104 PRO A N 1
ATOM 850 C CA . PRO A 1 104 ? -38.968 0.588 9.234 1.00 20.83 104 PRO A CA 1
ATOM 851 C C . PRO A 1 104 ? -38.281 1.946 9.343 1.00 21.50 104 PRO A C 1
ATOM 852 O O . PRO A 1 104 ? -38.358 2.742 8.415 1.00 21.40 104 PRO A O 1
ATOM 856 N N . TYR A 1 105 ? -37.577 2.193 10.443 1.00 17.42 105 TYR A N 1
ATOM 857 C CA . TYR A 1 105 ? -36.807 3.428 10.570 1.00 15.00 105 TYR A CA 1
ATOM 858 C C . TYR A 1 105 ? -35.715 3.464 9.510 1.00 16.18 105 TYR A C 1
ATOM 859 O O . TYR A 1 105 ? -35.527 4.462 8.835 1.00 17.75 105 TYR A O 1
ATOM 868 N N . LEU A 1 106 ? -35.003 2.352 9.363 1.00 18.89 106 LEU A N 1
ATOM 869 C CA . LEU A 1 106 ? -33.976 2.262 8.335 1.00 16.09 106 LEU A CA 1
ATOM 870 C C . LEU A 1 106 ? -34.580 2.401 6.933 1.00 16.14 106 LEU A C 1
ATOM 871 O O . LEU A 1 106 ? -33.986 3.060 6.070 1.00 18.78 106 LEU A O 1
ATOM 876 N N . ASP A 1 107 ? -35.728 1.768 6.700 1.00 18.60 107 ASP A N 1
ATOM 877 C CA . ASP A 1 107 ? -36.404 1.875 5.400 1.00 22.04 107 ASP A CA 1
ATOM 878 C C . ASP A 1 107 ? -36.644 3.338 5.106 1.00 21.47 107 ASP A C 1
ATOM 879 O O . ASP A 1 107 ? -36.424 3.807 3.989 1.00 21.05 107 ASP A O 1
ATOM 884 N N . ARG A 1 108 ? -37.103 4.061 6.125 1.00 19.05 108 ARG A N 1
ATOM 885 C CA . ARG A 1 108 ? -37.454 5.467 5.942 1.00 18.98 108 ARG A CA 1
ATOM 886 C C . ARG A 1 108 ? -36.207 6.307 5.689 1.00 16.79 108 ARG A C 1
ATOM 887 O O . ARG A 1 108 ? -36.246 7.239 4.898 1.00 18.38 108 ARG A O 1
ATOM 895 N N . GLN A 1 109 ? -35.105 5.962 6.358 1.00 16.35 109 GLN A N 1
ATOM 896 C CA . GLN A 1 109 ? -33.838 6.652 6.159 1.00 14.06 109 GLN A CA 1
ATOM 89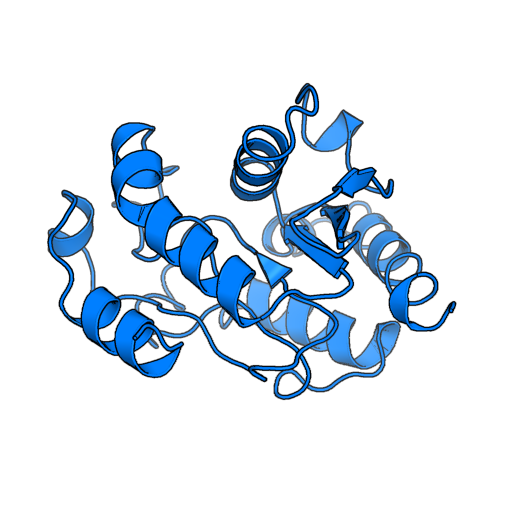7 C C . GLN A 1 109 ? -33.329 6.440 4.737 1.00 17.64 109 GLN A C 1
ATOM 898 O O . GLN A 1 109 ? -32.898 7.392 4.074 1.00 18.59 109 GLN A O 1
ATOM 904 N N . ILE A 1 110 ? -33.383 5.199 4.267 1.00 15.75 110 ILE A N 1
ATOM 905 C CA . ILE A 1 110 ? -32.975 4.920 2.888 1.00 17.63 110 ILE A CA 1
ATOM 906 C C . ILE A 1 110 ? -33.859 5.676 1.889 1.00 18.65 110 ILE A C 1
ATOM 907 O O . ILE A 1 110 ? -33.362 6.248 0.900 1.00 21.17 110 ILE A O 1
ATOM 912 N N . ASP A 1 111 ? -35.163 5.706 2.159 1.00 18.50 111 ASP A N 1
ATOM 913 C CA . ASP A 1 111 ? -36.132 6.374 1.277 1.00 20.31 111 ASP A CA 1
ATOM 914 C C . ASP A 1 111 ? -35.799 7.842 1.081 1.00 22.85 111 ASP A C 1
ATOM 915 O O . ASP A 1 111 ? -35.984 8.401 -0.015 1.00 26.21 111 ASP A O 1
ATOM 920 N N . ILE A 1 112 ? -35.342 8.471 2.163 1.00 18.96 112 ILE A N 1
ATOM 921 C CA . ILE A 1 112 ? -35.041 9.894 2.154 1.00 20.34 112 ILE A CA 1
ATOM 922 C C . ILE A 1 112 ? -33.689 10.151 1.523 1.00 18.06 112 ILE A C 1
ATOM 923 O O . ILE A 1 112 ? -33.546 11.051 0.693 1.00 20.67 112 ILE A O 1
ATOM 928 N N . ILE A 1 113 ? -32.698 9.353 1.923 1.00 18.40 113 ILE A N 1
ATOM 929 C CA . ILE A 1 113 ? -31.334 9.596 1.481 1.00 15.25 113 ILE A CA 1
ATOM 930 C C . ILE A 1 113 ? -31.066 9.124 0.044 1.00 18.08 113 ILE A C 1
ATOM 931 O O . ILE A 1 113 ? -30.417 9.833 -0.733 1.00 18.94 113 ILE A O 1
ATOM 936 N N . MET A 1 114 ? -31.586 7.954 -0.308 1.00 17.76 114 MET A N 1
ATOM 937 C CA . MET A 1 114 ? -31.359 7.362 -1.633 1.00 16.23 114 MET A CA 1
ATOM 938 C C . MET A 1 114 ? -29.887 7.411 -2.020 1.00 17.04 114 MET A C 1
ATOM 939 O O . MET A 1 114 ? -29.511 8.004 -3.053 1.00 21.71 114 MET A O 1
ATOM 944 N N . PRO A 1 115 ? -29.044 6.789 -1.193 1.00 18.31 115 PRO A N 1
ATOM 945 C CA . PRO A 1 115 ? -27.608 6.815 -1.455 1.00 18.93 115 PRO A CA 1
ATOM 946 C C . PRO A 1 115 ? -27.242 6.085 -2.746 1.00 19.84 115 PRO A C 1
ATOM 947 O O . PRO A 1 115 ? -27.999 5.229 -3.233 1.00 21.39 115 PRO A O 1
ATOM 951 N N . LYS A 1 116 ? -26.080 6.425 -3.294 1.00 16.39 116 LYS A N 1
ATOM 952 C CA . LYS A 1 116 ? -25.511 5.663 -4.400 1.00 16.39 116 LYS A CA 1
ATOM 953 C C . LYS A 1 116 ? -25.091 4.262 -3.949 1.00 18.03 116 LYS A C 1
ATOM 954 O O . LYS A 1 116 ? -25.221 3.285 -4.695 1.00 21.37 116 LYS A O 1
ATOM 960 N N . ILE A 1 117 ? -24.538 4.195 -2.745 1.00 16.15 117 ILE A N 1
ATOM 961 C CA . ILE A 1 117 ? -23.991 2.948 -2.215 1.00 15.29 117 ILE A CA 1
ATOM 962 C C . ILE A 1 117 ? -24.468 2.728 -0.797 1.00 15.03 117 ILE A C 1
ATOM 963 O O . ILE A 1 117 ? -24.441 3.660 0.009 1.00 15.52 117 ILE A O 1
ATOM 968 N N . ILE A 1 118 ? -24.915 1.512 -0.495 1.00 14.14 118 ILE A N 1
ATOM 969 C CA . ILE A 1 118 ? -25.147 1.116 0.887 1.00 17.05 118 ILE A CA 1
ATOM 970 C C . ILE A 1 118 ? -24.130 0.055 1.255 1.00 16.65 118 ILE A C 1
ATOM 971 O O . ILE A 1 118 ? -24.093 -1.028 0.662 1.00 18.64 118 ILE A O 1
ATOM 976 N N . VAL A 1 119 ? -23.312 0.367 2.249 1.00 13.69 119 VAL A N 1
ATOM 977 C CA . VAL A 1 119 ? -22.344 -0.589 2.752 1.00 12.85 119 VAL A CA 1
ATOM 978 C C . VAL A 1 119 ? -22.934 -1.267 3.979 1.00 14.62 119 VAL A C 1
ATOM 979 O O . VAL A 1 119 ? -23.248 -0.595 4.968 1.00 15.38 119 VAL A O 1
ATOM 983 N N . THR A 1 120 ? -23.119 -2.572 3.902 1.00 15.11 120 THR A N 1
ATOM 984 C CA . THR A 1 120 ? -23.709 -3.284 5.026 1.00 18.58 120 THR A CA 1
ATOM 985 C C . THR A 1 120 ? -22.589 -3.975 5.779 1.00 19.72 120 THR A C 1
ATOM 986 O O . THR A 1 120 ? -21.906 -4.856 5.262 1.00 22.08 120 THR A O 1
ATOM 990 N N . LEU A 1 121 ? -22.422 -3.552 7.023 1.00 15.01 121 LEU A N 1
ATOM 991 C CA . LEU A 1 121 ? -21.313 -3.958 7.862 1.00 15.73 121 LEU A CA 1
ATOM 992 C C . LEU A 1 121 ? -21.753 -5.094 8.765 1.00 18.85 121 LEU A C 1
ATOM 993 O O . LEU A 1 121 ? -22.316 -4.855 9.824 1.00 20.73 121 LEU A O 1
ATOM 998 N N . GLY A 1 122 ? -21.502 -6.327 8.353 1.00 18.88 122 GLY A N 1
ATOM 999 C CA . GLY A 1 122 ? -21.865 -7.472 9.173 1.00 21.94 122 GLY A CA 1
ATOM 1000 C C . GLY A 1 122 ? -23.059 -8.252 8.661 1.00 23.25 122 GLY A C 1
ATOM 1001 O O . GLY A 1 122 ? -23.763 -7.817 7.756 1.00 21.22 122 GLY A O 1
ATOM 1002 N N . ARG A 1 123 ? -23.299 -9.416 9.257 1.00 26.53 123 ARG A N 1
ATOM 1003 C CA . ARG A 1 123 ? -24.284 -10.342 8.711 1.00 22.16 123 ARG A CA 1
ATOM 1004 C C . ARG A 1 123 ? -25.730 -9.913 8.909 1.00 24.06 123 ARG A C 1
ATOM 1005 O O . ARG A 1 123 ? -26.574 -10.221 8.074 1.00 26.73 123 ARG A O 1
ATOM 1013 N N . HIS A 1 124 ? -26.038 -9.213 10.003 1.00 23.70 124 HIS A N 1
ATOM 1014 C CA . HIS A 1 124 ? -27.427 -8.836 10.266 1.00 25.04 124 HIS A CA 1
ATOM 1015 C C . HIS A 1 124 ? -27.935 -7.746 9.330 1.00 24.23 124 HIS A C 1
ATOM 1016 O O . HIS A 1 124 ? -29.036 -7.849 8.781 1.00 24.02 124 HIS A O 1
ATOM 1023 N N . SER A 1 125 ? -27.139 -6.693 9.160 1.00 19.12 125 SER A N 1
ATOM 1024 C CA . SER A 1 125 ? -27.501 -5.617 8.259 1.00 19.00 125 SER A CA 1
ATOM 1025 C C . SER A 1 125 ? -27.524 -6.143 6.822 1.00 17.59 125 SER A C 1
ATOM 1026 O O . SER A 1 125 ? -28.425 -5.816 6.044 1.00 18.26 125 SER A O 1
ATOM 1029 N N . THR A 1 126 ? -26.551 -6.981 6.474 1.00 17.49 126 THR A N 1
ATOM 1030 C CA . THR A 1 126 ? -26.499 -7.540 5.123 1.00 19.32 126 THR A CA 1
ATOM 1031 C C . THR A 1 126 ? -27.724 -8.403 4.849 1.00 22.49 126 THR A C 1
ATOM 1032 O O . THR A 1 126 ? -28.382 -8.232 3.822 1.00 22.84 126 THR A O 1
ATOM 1036 N N . LYS A 1 127 ? -28.050 -9.314 5.768 1.00 18.51 127 LYS A N 1
ATOM 1037 C CA . LYS A 1 127 ? -29.230 -10.157 5.596 1.00 21.77 127 LYS A CA 1
ATOM 1038 C C . LYS A 1 127 ? -30.501 -9.310 5.462 1.00 21.33 127 LYS A C 1
ATOM 1039 O O . LYS A 1 127 ? -31.390 -9.644 4.664 1.00 23.68 127 LYS A O 1
ATOM 1045 N N . TYR A 1 128 ? -30.593 -8.234 6.248 1.00 21.42 128 TYR A N 1
ATOM 1046 C CA . TYR A 1 128 ? -31.784 -7.399 6.198 1.00 19.68 128 TYR A CA 1
ATOM 1047 C C . TYR A 1 128 ? -31.933 -6.743 4.826 1.00 21.74 128 TYR A C 1
ATOM 1048 O O . TYR A 1 128 ? -32.983 -6.852 4.183 1.00 25.12 128 TYR A O 1
ATOM 1057 N N . ILE A 1 129 ? -30.882 -6.064 4.384 1.00 19.46 129 ILE A N 1
ATOM 1058 C CA . ILE A 1 129 ? -30.938 -5.374 3.093 1.00 19.84 129 ILE A CA 1
ATOM 1059 C C . ILE A 1 129 ? -31.161 -6.370 1.954 1.00 22.52 129 ILE A C 1
ATOM 1060 O O . ILE A 1 129 ? -31.947 -6.095 1.043 1.00 25.09 129 ILE A O 1
ATOM 1065 N N . PHE A 1 130 ? -30.508 -7.531 2.003 1.00 23.69 130 PHE A N 1
ATOM 1066 C CA . PHE A 1 130 ? -30.771 -8.573 1.008 1.00 25.12 130 PHE A CA 1
ATOM 1067 C C . PHE A 1 130 ? -32.247 -8.973 1.000 1.00 31.10 130 PHE A C 1
ATOM 1068 O O . PHE A 1 130 ? -32.832 -9.163 -0.068 1.00 31.14 130 PHE A O 1
ATOM 1076 N N . SER A 1 131 ? -32.863 -9.094 2.177 1.00 28.42 131 SER A N 1
ATOM 1077 C CA . SER A 1 131 ? -34.285 -9.453 2.208 1.00 30.55 131 SER A CA 1
ATOM 1078 C C . SER A 1 131 ? -35.130 -8.389 1.494 1.00 31.28 131 SER A C 1
ATOM 1079 O O . SER A 1 131 ? -36.088 -8.711 0.781 1.00 33.35 131 SER A O 1
ATOM 1082 N N A LYS A 1 132 ? -34.773 -7.123 1.679 0.58 31.44 132 LYS A N 1
ATOM 1083 N N B LYS A 1 132 ? -34.748 -7.129 1.667 0.42 31.35 132 LYS A N 1
ATOM 1084 C CA A LYS A 1 132 ? -35.513 -6.039 1.046 0.58 32.14 132 LYS A CA 1
ATOM 1085 C CA B LYS A 1 132 ? -35.477 -6.015 1.075 0.42 32.18 132 LYS A CA 1
ATOM 1086 C C A LYS A 1 132 ? -35.292 -6.043 -0.464 0.58 35.93 132 LYS A C 1
ATOM 1087 C C B LYS A 1 132 ? -35.253 -5.945 -0.439 0.42 35.17 132 LYS A C 1
ATOM 1088 O O A LYS A 1 132 ? -36.212 -5.766 -1.235 0.58 36.84 132 LYS A O 1
ATOM 1089 O O B LYS A 1 132 ? -36.137 -5.520 -1.187 0.42 36.95 132 LYS A O 1
ATOM 1100 N N . MET A 1 133 ? -34.072 -6.372 -0.881 1.00 34.08 133 MET A N 1
ATOM 1101 C CA . MET A 1 133 ? -33.742 -6.441 -2.305 1.00 34.74 133 MET A CA 1
ATOM 1102 C C . MET A 1 133 ? -34.422 -7.588 -3.009 1.00 39.18 133 MET A C 1
ATOM 1103 O O . MET A 1 133 ? -34.730 -7.493 -4.189 1.00 41.54 133 MET A O 1
ATOM 1108 N N . GLY A 1 134 ? -34.603 -8.690 -2.287 1.00 39.67 134 GLY A N 1
ATOM 1109 C CA . GLY A 1 134 ? -35.035 -9.941 -2.879 1.00 39.12 134 GLY A CA 1
ATOM 1110 C C . GLY A 1 134 ? -33.846 -10.773 -3.324 1.00 37.12 134 GLY A C 1
ATOM 1111 O O . GLY A 1 134 ? -33.990 -11.673 -4.150 1.00 38.37 134 GLY A O 1
ATOM 1112 N N . GLU A 1 135 ? -32.672 -10.457 -2.783 1.00 35.94 135 GLU A N 1
ATOM 1113 C CA . GLU A 1 135 ? -31.426 -11.165 -3.076 1.00 33.76 135 GLU A CA 1
ATOM 1114 C C . GLU A 1 135 ? -31.178 -12.277 -2.060 1.00 36.00 135 GLU A C 1
ATOM 1115 O O . GLU A 1 135 ? -31.350 -12.085 -0.857 1.00 32.14 135 GLU A O 1
ATOM 1121 N N . ASN A 1 136 ? -30.779 -13.449 -2.545 1.00 38.87 136 ASN A N 1
ATOM 1122 C CA . ASN A 1 136 ? -30.560 -14.592 -1.663 1.00 38.25 136 ASN A CA 1
ATOM 1123 C C . ASN A 1 136 ? -29.373 -14.413 -0.705 1.00 42.83 136 ASN A C 1
ATOM 1124 O O . ASN A 1 136 ? -28.248 -14.113 -1.126 1.00 37.68 136 ASN A O 1
ATOM 1129 N N . PHE A 1 137 ? -29.625 -14.592 0.591 1.00 38.98 137 PHE A N 1
ATOM 1130 C CA . PHE A 1 137 ? -28.553 -14.505 1.574 1.00 35.89 137 PHE A CA 1
ATOM 1131 C C . PHE A 1 137 ? -28.118 -15.879 2.056 1.00 37.65 137 PHE A C 1
ATOM 1132 O O . PHE A 1 137 ? -28.909 -16.629 2.627 1.00 38.58 137 PHE A O 1
ATOM 1140 N N . SER A 1 138 ? -26.846 -16.190 1.836 1.00 35.07 138 SER A N 1
ATOM 1141 C CA . SER A 1 138 ? -26.253 -17.438 2.289 1.00 38.97 138 SER A CA 1
ATOM 1142 C C . SER A 1 138 ? -25.518 -17.231 3.603 1.00 40.91 138 SER A C 1
ATOM 1143 O O . SER A 1 138 ? -25.976 -17.675 4.657 1.00 39.86 138 SER A O 1
ATOM 1146 N N . SER A 1 139 ? -24.380 -16.544 3.529 1.00 40.17 139 SER A N 1
ATOM 1147 C CA . SER A 1 139 ? -23.633 -16.129 4.711 1.00 34.38 139 SER A CA 1
ATOM 1148 C C . SER A 1 139 ? -22.839 -14.877 4.390 1.00 34.07 139 SER A C 1
ATOM 1149 O O . SER A 1 139 ? -22.617 -14.556 3.219 1.00 29.42 139 SER A O 1
ATOM 1152 N N . ILE A 1 140 ? -22.378 -14.179 5.418 1.00 31.01 140 ILE A N 1
ATOM 1153 C CA . ILE A 1 140 ? -21.625 -12.961 5.157 1.00 26.65 140 ILE A CA 1
ATOM 1154 C C . ILE A 1 140 ? -20.289 -13.305 4.494 1.00 28.25 140 ILE A C 1
ATOM 1155 O O . ILE A 1 140 ? -19.813 -12.562 3.638 1.00 29.74 140 ILE A O 1
ATOM 1160 N N . THR A 1 141 ? -19.700 -14.441 4.856 1.00 30.00 141 THR A N 1
ATOM 1161 C CA . THR A 1 141 ? -18.421 -14.844 4.281 1.00 32.43 141 THR A CA 1
ATOM 1162 C C . THR A 1 141 ? -18.573 -15.048 2.778 1.00 35.32 141 THR A C 1
ATOM 1163 O O . THR A 1 141 ? -17.680 -14.721 1.991 1.00 36.16 141 THR A O 1
ATOM 1167 N N . LYS A 1 142 ? -19.729 -15.563 2.376 1.00 36.83 142 LYS A N 1
ATOM 1168 C CA . LYS A 1 142 ? -19.954 -15.897 0.976 1.00 33.85 142 LYS A CA 1
ATOM 1169 C C . LYS A 1 142 ? -20.370 -14.694 0.127 1.00 35.05 142 LYS A C 1
ATOM 1170 O O . LYS A 1 142 ? -20.110 -14.668 -1.077 1.00 39.04 142 LYS A O 1
ATOM 1176 N N . VAL A 1 143 ? -21.000 -13.692 0.733 1.00 31.77 143 VAL A N 1
ATOM 1177 C CA . VAL A 1 143 ? -21.494 -12.580 -0.067 1.00 30.43 143 VAL A CA 1
ATOM 1178 C C . VAL A 1 143 ? -20.651 -11.314 0.049 1.00 28.51 143 VAL A C 1
ATOM 1179 O O . VAL A 1 143 ? -20.778 -10.410 -0.780 1.00 28.41 143 VAL A O 1
ATOM 1183 N N . ARG A 1 144 ? -19.791 -11.227 1.061 1.00 27.81 144 ARG A N 1
ATOM 1184 C CA . ARG A 1 144 ? -19.014 -9.998 1.247 1.00 25.27 144 ARG A CA 1
ATOM 1185 C C . ARG A 1 144 ? -18.074 -9.757 0.077 1.00 28.56 144 ARG A C 1
ATOM 1186 O O . ARG A 1 144 ? -17.655 -10.703 -0.598 1.00 29.30 144 ARG A O 1
ATOM 1194 N N . GLY A 1 145 ? -17.758 -8.484 -0.150 1.00 27.09 145 GLY A N 1
ATOM 1195 C CA . GLY A 1 145 ? -16.734 -8.092 -1.102 1.00 28.20 145 GLY A CA 1
ATOM 1196 C C . GLY A 1 145 ? -17.192 -7.985 -2.545 1.00 31.13 145 GLY A C 1
ATOM 1197 O O . GLY A 1 145 ? -16.377 -7.841 -3.456 1.00 28.75 145 GLY A O 1
ATOM 1198 N N . LYS A 1 146 ? -18.498 -8.071 -2.751 1.00 26.94 146 LYS A N 1
ATOM 1199 C CA . LYS A 1 146 ? -19.070 -7.983 -4.083 1.00 31.56 146 LYS A CA 1
ATOM 1200 C C . LYS A 1 146 ? -20.121 -6.900 -4.085 1.00 26.88 146 LYS A C 1
ATOM 1201 O O . LYS A 1 146 ? -20.741 -6.634 -3.054 1.00 26.58 146 LYS A O 1
ATOM 1207 N N . SER A 1 147 ? -20.337 -6.272 -5.235 1.00 27.07 147 SER A N 1
ATOM 1208 C CA . SER A 1 147 ? -21.442 -5.330 -5.345 1.00 24.94 147 SER A CA 1
ATOM 1209 C C . SER A 1 147 ? -22.699 -6.011 -5.904 1.00 22.04 147 SER A C 1
ATOM 1210 O O . SER A 1 147 ? -22.620 -6.931 -6.754 1.00 26.14 147 SER A O 1
ATOM 1213 N N . TYR A 1 148 ? -23.849 -5.568 -5.399 1.00 22.96 148 TYR A N 1
ATOM 1214 C CA . TYR A 1 148 ? -25.171 -6.047 -5.815 1.00 24.28 148 TYR A CA 1
ATOM 1215 C C . TYR A 1 148 ? -26.007 -4.842 -6.201 1.00 29.30 148 TYR A C 1
ATOM 1216 O O . TYR A 1 148 ? -26.106 -3.887 -5.433 1.00 32.09 148 TYR A O 1
ATOM 1225 N N . VAL A 1 149 ? -26.613 -4.875 -7.382 1.00 27.62 149 VAL A N 1
ATOM 1226 C CA . VAL A 1 149 ? -27.431 -3.745 -7.794 1.00 27.34 149 VAL A CA 1
ATOM 1227 C C . VAL A 1 149 ? -28.850 -3.911 -7.282 1.00 27.49 149 VAL A C 1
ATOM 1228 O O . VAL A 1 149 ? -29.513 -4.911 -7.549 1.00 30.30 149 VAL A O 1
ATOM 1232 N N . TRP A 1 150 ? -29.303 -2.911 -6.550 1.00 24.70 150 TRP A N 1
ATOM 1233 C CA . TRP A 1 150 ? -30.655 -2.873 -6.020 1.00 24.34 150 TRP A CA 1
ATOM 1234 C C . TRP A 1 150 ? -31.442 -1.826 -6.799 1.00 24.20 150 TRP A C 1
ATOM 1235 O O . TRP A 1 150 ? -31.248 -0.626 -6.605 1.00 26.37 150 TRP A O 1
ATOM 1246 N N . LYS A 1 151 ? -32.322 -2.275 -7.681 1.00 25.98 151 LYS A N 1
ATOM 1247 C CA . LYS A 1 151 ? -33.227 -1.353 -8.345 1.00 28.60 151 LYS A CA 1
ATOM 1248 C C . LYS A 1 151 ? -34.217 -0.860 -7.293 1.00 30.80 151 LYS A C 1
ATOM 1249 O O . LYS A 1 151 ? -35.002 -1.640 -6.759 1.00 32.84 151 LYS A O 1
ATOM 1255 N N A TYR A 1 152 ? -34.176 0.444 -7.031 0.43 29.84 152 TYR A N 1
ATOM 1256 N N B TYR A 1 152 ? -34.165 0.424 -6.961 0.57 29.71 152 TYR A N 1
ATOM 1257 C CA A TYR A 1 152 ? -34.920 1.072 -5.945 0.43 29.98 152 TYR A CA 1
ATOM 1258 C CA B TYR A 1 152 ? -35.067 0.941 -5.943 0.57 30.07 152 TYR A CA 1
ATOM 1259 C C A TYR A 1 152 ? -35.626 2.325 -6.449 0.43 32.07 152 TYR A C 1
ATOM 1260 C C B TYR A 1 152 ? -35.639 2.292 -6.348 0.57 31.86 152 TYR A C 1
ATOM 1261 O O A TYR A 1 152 ? -34.952 3.294 -6.805 0.43 33.03 152 TYR A O 1
ATOM 1262 O O B TYR A 1 152 ? -34.910 3.264 -6.545 0.57 33.12 152 TYR A O 1
ATOM 1279 N N . LYS A 1 153 ? -36.963 2.326 -6.456 1.00 32.20 153 LYS A N 1
ATOM 1280 C CA . LYS A 1 153 ? -37.703 3.474 -6.988 1.00 35.92 153 LYS A CA 1
ATOM 1281 C C . LYS A 1 153 ? -37.139 3.846 -8.350 1.00 38.81 153 LYS A C 1
ATOM 1282 O O . LYS A 1 153 ? -36.946 2.975 -9.199 1.00 38.84 153 LYS A O 1
ATOM 1288 N N . GLU A 1 154 ? -36.825 5.123 -8.547 1.00 40.54 154 GLU A N 1
ATOM 1289 C CA . GLU A 1 154 ? -36.347 5.584 -9.846 1.00 41.93 154 GLU A CA 1
ATOM 1290 C C . GLU A 1 154 ? -34.855 5.323 -10.054 1.00 43.21 154 GLU A C 1
ATOM 1291 O O . GLU A 1 154 ? -34.338 5.526 -11.148 1.00 44.93 154 GLU A O 1
ATOM 1297 N N . LYS A 1 155 ? -34.173 4.857 -9.012 1.00 42.41 155 LYS A N 1
ATOM 1298 C CA . LYS A 1 155 ? -32.718 4.756 -9.034 1.00 42.64 155 LYS A CA 1
ATOM 1299 C C . LYS A 1 155 ? -32.207 3.327 -8.915 1.00 38.05 155 LYS A C 1
ATOM 1300 O O . LYS A 1 155 ? -32.976 2.385 -8.747 1.00 39.10 155 LYS A O 1
ATOM 1306 N N . GLU A 1 156 ? -30.888 3.192 -9.012 1.00 31.36 156 GLU A N 1
ATOM 1307 C CA . GLU A 1 156 ? -30.180 1.964 -8.688 1.00 29.11 156 GLU A CA 1
ATOM 1308 C C . GLU A 1 156 ? -29.328 2.250 -7.458 1.00 28.76 156 GLU A C 1
ATOM 1309 O O . GLU A 1 156 ? -28.657 3.286 -7.389 1.00 34.00 156 GLU A O 1
ATOM 1315 N N . ILE A 1 157 ? -29.370 1.365 -6.471 1.00 23.22 157 ILE A N 1
ATOM 1316 C CA . ILE A 1 157 ? -28.495 1.521 -5.311 1.00 20.02 157 ILE A CA 1
ATOM 1317 C C . ILE A 1 157 ? -27.528 0.359 -5.307 1.00 23.19 157 ILE A C 1
ATOM 1318 O O . ILE A 1 157 ? -27.938 -0.792 -5.430 1.00 25.03 157 ILE A O 1
ATOM 1323 N N . ILE A 1 158 ? -26.238 0.645 -5.204 1.00 20.01 158 ILE A N 1
ATOM 1324 C CA . ILE A 1 158 ? -25.252 -0.433 -5.100 1.00 19.37 158 ILE A CA 1
ATOM 1325 C C . ILE A 1 158 ? -25.115 -0.891 -3.659 1.00 19.18 158 ILE A C 1
ATOM 1326 O O . ILE A 1 158 ? -24.746 -0.088 -2.799 1.00 17.79 158 ILE A O 1
ATOM 1331 N N . VAL A 1 159 ? -25.387 -2.163 -3.388 1.00 18.88 159 VAL A N 1
ATOM 1332 C CA . VAL A 1 159 ? -25.223 -2.709 -2.037 1.00 19.15 159 VAL A CA 1
ATOM 1333 C C . VAL A 1 159 ? -23.901 -3.472 -1.951 1.00 19.30 159 VAL A C 1
ATOM 1334 O O . VAL A 1 159 ? -23.615 -4.344 -2.783 1.00 20.64 159 VAL A O 1
ATOM 1338 N N . PHE A 1 160 ? -23.080 -3.122 -0.967 1.00 15.97 160 PHE A N 1
ATOM 1339 C CA . PHE A 1 160 ? -21.766 -3.736 -0.816 1.00 17.67 160 PHE A CA 1
ATOM 1340 C C . PHE A 1 160 ? -21.597 -4.270 0.601 1.00 17.38 160 PHE A C 1
ATOM 1341 O O . PHE A 1 160 ? -21.378 -3.495 1.542 1.00 17.17 160 PHE A O 1
ATOM 1349 N N . PRO A 1 161 ? -21.731 -5.595 0.769 1.00 18.05 161 PRO A N 1
ATOM 1350 C CA . PRO A 1 161 ? -21.567 -6.158 2.106 1.00 18.94 161 PRO A CA 1
ATOM 1351 C C . PRO A 1 161 ? -20.110 -6.344 2.464 1.00 20.56 161 PRO A C 1
ATOM 1352 O O . PRO A 1 161 ? -19.316 -6.725 1.617 1.00 20.72 161 PRO A O 1
ATOM 1356 N N . THR A 1 162 ? -19.766 -6.097 3.722 1.00 18.91 162 THR A N 1
ATOM 1357 C CA . THR A 1 162 ? -18.442 -6.452 4.212 1.0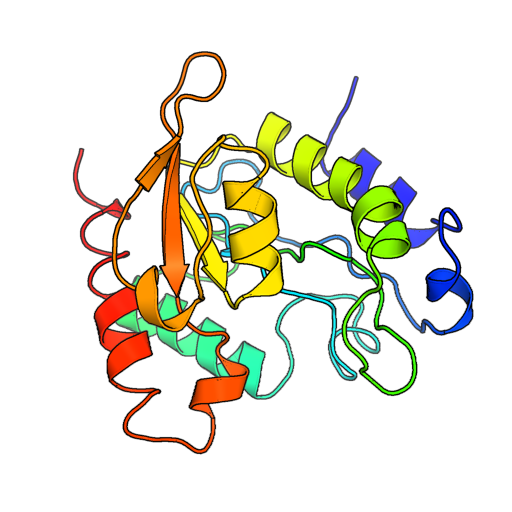0 19.54 162 THR A CA 1
ATOM 1358 C C . THR A 1 162 ? -18.529 -6.897 5.669 1.00 23.47 162 THR A C 1
ATOM 1359 O O . THR A 1 162 ? -19.612 -6.941 6.245 1.00 22.41 162 THR A O 1
ATOM 1363 N N . TYR A 1 163 ? -17.397 -7.276 6.248 1.00 2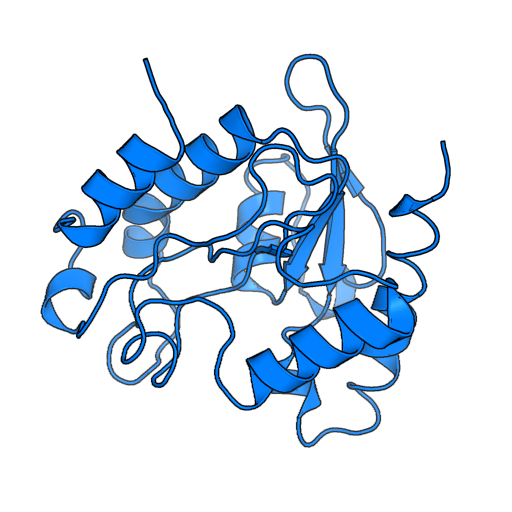5.37 163 TYR A N 1
ATOM 1364 C CA . TYR A 1 163 ? -17.382 -7.623 7.665 1.00 26.40 163 TYR A CA 1
ATOM 1365 C C . TYR A 1 163 ? -17.626 -6.399 8.527 1.00 26.86 163 TYR A C 1
ATOM 1366 O O . TYR A 1 163 ? -17.391 -5.264 8.121 1.00 25.80 163 TYR A O 1
ATOM 1375 N N . HIS A 1 164 ? -18.098 -6.639 9.739 1.00 24.89 164 HIS A N 1
ATOM 1376 C CA . HIS A 1 164 ? -18.247 -5.570 10.705 1.00 23.17 164 HIS A CA 1
ATOM 1377 C C . HIS A 1 164 ? -16.862 -5.174 11.237 1.00 23.28 164 HIS A C 1
ATOM 1378 O O . HIS A 1 164 ? -16.028 -6.033 11.461 1.00 25.64 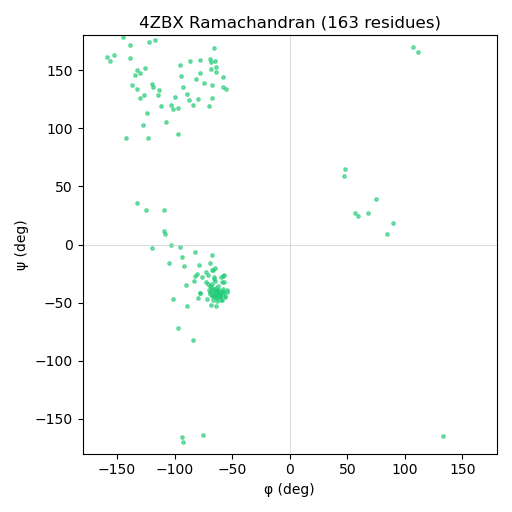164 HIS A O 1
ATOM 1385 N N . PRO A 1 165 ? -16.601 -3.865 11.417 1.00 23.62 165 PRO A N 1
ATOM 1386 C CA . PRO A 1 165 ? -15.244 -3.470 11.824 1.00 22.23 165 PRO A CA 1
ATOM 1387 C C . PRO A 1 165 ? -14.786 -4.061 13.154 1.00 25.46 165 PRO A C 1
ATOM 1388 O O . PRO A 1 165 ? -13.586 -4.248 13.339 1.00 27.56 165 PRO A O 1
ATOM 1392 N N . ALA A 1 166 ? -15.710 -4.354 14.060 1.00 25.14 166 ALA A N 1
ATOM 1393 C CA . ALA A 1 166 ? -15.323 -4.984 15.323 1.00 28.62 166 ALA A CA 1
ATOM 1394 C C . ALA A 1 166 ? -14.621 -6.323 15.091 1.00 33.52 166 ALA A C 1
ATOM 1395 O O . ALA A 1 166 ? -13.722 -6.713 15.846 1.00 34.47 166 ALA A O 1
ATOM 1397 N N . ALA A 1 167 ? -15.011 -7.018 14.029 1.00 35.41 167 ALA A N 1
ATOM 1398 C CA . ALA A 1 167 ? -14.392 -8.289 13.688 1.00 36.15 167 ALA A CA 1
ATOM 1399 C C . ALA A 1 167 ? -12.940 -8.100 13.266 1.00 34.02 167 ALA A C 1
ATOM 1400 O O . ALA A 1 167 ? -12.147 -9.033 13.314 1.00 35.56 167 ALA A O 1
ATOM 1402 N N . ALA A 1 168 ? -12.594 -6.889 12.843 1.00 32.58 168 ALA A N 1
ATOM 1403 C CA . ALA A 1 168 ? -11.259 -6.638 12.311 1.00 31.81 168 ALA A CA 1
ATOM 1404 C C . ALA A 1 168 ? -10.289 -6.081 13.354 1.00 33.79 168 ALA A C 1
ATOM 1405 O O . ALA A 1 168 ? -9.114 -5.865 13.062 1.00 33.33 168 ALA A O 1
ATOM 1407 N N . LEU A 1 169 ? -10.785 -5.855 14.564 1.00 32.05 169 LEU A N 1
ATOM 1408 C CA . LEU A 1 169 ? -9.995 -5.213 15.613 1.00 36.67 169 LEU A CA 1
ATOM 1409 C C . LEU A 1 169 ? -8.782 -6.018 16.031 1.00 38.41 169 LEU A C 1
ATOM 1410 O O . LEU A 1 169 ? -7.694 -5.467 16.205 1.00 38.86 169 LEU A O 1
ATOM 1415 N N . TYR A 1 170 ? -8.957 -7.326 16.184 1.00 38.88 170 TYR A N 1
ATOM 1416 C CA . TYR A 1 170 ? -7.880 -8.167 16.706 1.00 42.24 170 TYR A CA 1
ATOM 1417 C C . TYR A 1 170 ? -7.578 -9.317 15.752 1.00 44.13 170 TYR A C 1
ATOM 1418 O O . TYR A 1 170 ? -7.135 -10.388 16.159 1.00 45.39 170 TYR A O 1
ATOM 1427 N N . ASN A 1 171 ? -7.812 -9.070 14.469 1.00 43.68 171 ASN A N 1
ATOM 1428 C CA . ASN A 1 171 ? -7.624 -10.069 13.432 1.00 46.35 171 ASN A CA 1
ATOM 1429 C C . ASN A 1 171 ? -7.048 -9.397 12.194 1.00 45.71 171 ASN A C 1
ATOM 1430 O O . ASN A 1 171 ? -7.795 -8.892 11.352 1.00 45.67 171 ASN A O 1
ATOM 1435 N N . PRO A 1 172 ? -5.713 -9.365 12.096 1.00 44.17 172 PRO A N 1
ATOM 1436 C CA . PRO A 1 172 ? -4.969 -8.695 11.025 1.00 45.25 172 PRO A CA 1
ATOM 1437 C C . PRO A 1 172 ? -5.385 -9.143 9.622 1.00 47.06 172 PRO A C 1
ATOM 1438 O O . PRO A 1 172 ? -5.450 -8.320 8.705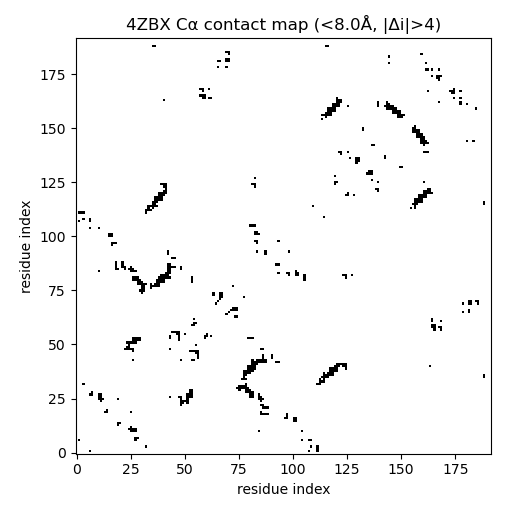 1.00 42.46 172 PRO A O 1
ATOM 1442 N N . ASN A 1 173 ? -5.653 -10.434 9.456 1.00 47.87 173 ASN A N 1
ATOM 1443 C CA . ASN A 1 173 ? -6.044 -10.952 8.151 1.00 48.37 173 ASN A CA 1
ATOM 1444 C C . ASN A 1 173 ? -7.398 -10.411 7.714 1.00 42.58 173 ASN A C 1
ATOM 1445 O O . ASN A 1 173 ? -7.561 -9.955 6.583 1.00 41.51 173 ASN A O 1
ATOM 1450 N N . LEU A 1 174 ? -8.367 -10.473 8.619 1.00 39.91 174 LEU A N 1
ATOM 1451 C CA . LEU A 1 174 ? -9.711 -9.986 8.339 1.00 38.76 174 LEU A CA 1
ATOM 1452 C C . LEU A 1 174 ? -9.686 -8.468 8.146 1.00 36.52 174 LEU A C 1
ATOM 1453 O O . LEU A 1 174 ? -10.477 -7.922 7.380 1.00 38.07 174 LEU A O 1
ATOM 1458 N N A ARG A 1 175 ? -8.773 -7.780 8.824 0.52 37.25 175 ARG A N 1
ATOM 1459 N N B ARG A 1 175 ? -8.771 -7.809 8.854 0.48 37.21 175 ARG A N 1
ATOM 1460 C CA A ARG A 1 175 ? -8.673 -6.333 8.650 0.52 35.80 175 ARG A CA 1
ATOM 1461 C CA B ARG A 1 175 ? -8.543 -6.373 8.720 0.48 37.22 175 ARG A CA 1
ATOM 1462 C C A ARG A 1 175 ? -8.116 -5.977 7.269 0.52 33.62 175 ARG A C 1
ATOM 1463 C C B ARG A 1 175 ? -8.116 -6.005 7.302 0.48 34.15 175 ARG A C 1
ATOM 1464 O O A ARG A 1 175 ? -8.532 -4.988 6.673 0.52 32.15 175 ARG A O 1
ATOM 1465 O O B ARG A 1 175 ? -8.619 -5.045 6.723 0.48 32.34 175 ARG A O 1
ATOM 1480 N N . LYS A 1 176 ? -7.194 -6.783 6.743 1.00 31.24 176 LYS A N 1
ATOM 1481 C CA . LYS A 1 176 ? -6.679 -6.508 5.409 1.00 32.37 176 LYS A CA 1
ATOM 1482 C C . LYS A 1 176 ? -7.793 -6.718 4.381 1.00 32.38 176 LYS A C 1
ATOM 1483 O O . LYS A 1 176 ? -7.884 -5.987 3.392 1.00 33.91 176 LYS A O 1
ATOM 1489 N N . ILE A 1 177 ? -8.660 -7.692 4.632 1.00 29.34 177 ILE A N 1
ATOM 1490 C CA . ILE A 1 177 ? -9.765 -7.955 3.717 1.00 30.73 177 ILE A CA 1
ATOM 1491 C C . ILE A 1 177 ? -10.788 -6.815 3.758 1.00 28.92 177 ILE A C 1
ATOM 1492 O O . ILE A 1 177 ? -11.305 -6.368 2.722 1.00 26.96 177 ILE A O 1
ATOM 1497 N N . LEU A 1 178 ? -11.055 -6.334 4.962 1.00 27.45 178 LEU A N 1
ATOM 1498 C CA . LEU A 1 178 ? -11.934 -5.189 5.160 1.00 29.45 178 LEU A CA 1
ATOM 1499 C C . LEU A 1 178 ? -11.374 -3.950 4.453 1.00 26.96 178 LEU A C 1
ATOM 1500 O O . LEU A 1 178 ? -12.108 -3.232 3.771 1.00 24.62 178 LEU A O 1
ATOM 1505 N N . GLU A 1 179 ? -10.072 -3.723 4.592 1.00 24.00 179 GLU A N 1
ATOM 1506 C CA . GLU A 1 179 ? -9.406 -2.621 3.898 1.00 27.54 179 GLU A CA 1
ATOM 1507 C C . GLU A 1 179 ? -9.523 -2.741 2.380 1.00 27.86 179 GLU A C 1
ATOM 1508 O O . GLU A 1 179 ? -9.820 -1.759 1.697 1.00 26.25 179 GLU A O 1
ATOM 1514 N N . GLU A 1 180 ? -9.300 -3.946 1.857 1.00 25.40 180 GLU A N 1
ATOM 1515 C CA . GLU A 1 180 ? -9.446 -4.197 0.428 1.00 27.53 180 GLU A CA 1
ATOM 1516 C C . GLU A 1 180 ? -10.875 -3.940 -0.024 1.00 23.39 180 GLU A C 1
ATOM 1517 O O . GLU A 1 180 ? -11.100 -3.396 -1.106 1.00 23.18 180 GLU A O 1
ATOM 1523 N N . ASP A 1 181 ? -11.836 -4.326 0.809 1.00 20.60 181 ASP A N 1
ATOM 1524 C CA . ASP A 1 181 ? -13.238 -4.093 0.496 1.00 20.04 181 ASP A CA 1
ATOM 1525 C C . ASP A 1 181 ? -13.528 -2.600 0.430 1.00 22.11 181 ASP A C 1
ATOM 1526 O O . ASP A 1 181 ? -14.252 -2.150 -0.449 1.00 21.74 181 ASP A O 1
ATOM 1531 N N . PHE A 1 182 ? -12.955 -1.840 1.356 1.00 21.08 182 PHE A N 1
ATOM 1532 C CA . PHE A 1 182 ? -13.116 -0.392 1.325 1.00 21.67 182 PHE A CA 1
ATOM 1533 C C . PHE A 1 182 ? -12.443 0.227 0.097 1.00 21.72 182 PHE A C 1
ATOM 1534 O O . PHE A 1 182 ? -12.921 1.245 -0.416 1.00 22.42 182 PHE A O 1
ATOM 1542 N N . LYS A 1 183 ? -11.368 -0.389 -0.399 1.00 20.46 183 LYS A N 1
ATOM 1543 C CA . LYS A 1 183 ? -10.764 0.077 -1.638 1.00 22.84 183 LYS A CA 1
ATOM 1544 C C . LYS A 1 183 ? -11.742 -0.136 -2.790 1.00 24.02 183 LYS A C 1
ATOM 1545 O O . LYS A 1 183 ? -11.839 0.708 -3.689 1.00 23.42 183 LYS A O 1
ATOM 1551 N N . LYS A 1 184 ? -12.471 -1.251 -2.762 1.00 24.14 184 LYS A N 1
ATOM 1552 C CA A LYS A 1 184 ? -13.435 -1.514 -3.822 0.64 25.69 184 LYS A CA 1
ATOM 1553 C CA B LYS A 1 184 ? -13.465 -1.551 -3.789 0.36 25.65 184 LYS A CA 1
ATOM 1554 C C . LYS A 1 184 ? -14.599 -0.538 -3.725 1.00 22.47 184 LYS A C 1
ATOM 1555 O O . LYS A 1 184 ? -15.110 -0.090 -4.749 1.00 22.40 184 LYS A O 1
ATOM 1566 N N . ILE A 1 185 ? -14.995 -0.204 -2.497 1.00 20.08 185 ILE A N 1
ATOM 1567 C CA . ILE A 1 185 ? -16.077 0.743 -2.272 1.00 18.28 185 ILE A CA 1
ATOM 1568 C C . ILE A 1 185 ? -15.675 2.116 -2.820 1.00 19.93 185 ILE A C 1
ATOM 1569 O O . ILE A 1 185 ? -16.498 2.824 -3.409 1.00 20.61 185 ILE A O 1
ATOM 1574 N N A ARG A 1 186 ? -14.404 2.458 -2.632 0.54 20.62 186 ARG A N 1
ATOM 1575 N N B ARG A 1 186 ? -14.415 2.506 -2.646 0.46 21.05 186 ARG A N 1
ATOM 1576 C CA A ARG A 1 186 ? -13.844 3.702 -3.152 0.54 22.75 186 ARG A CA 1
ATOM 1577 C CA B ARG A 1 186 ? -13.980 3.803 -3.178 0.46 21.78 186 ARG A CA 1
ATOM 1578 C C A ARG A 1 186 ? -13.996 3.767 -4.668 0.54 22.59 186 ARG A C 1
ATOM 1579 C C B ARG A 1 186 ? -14.095 3.811 -4.699 0.46 22.45 186 ARG A C 1
ATOM 1580 O O A ARG A 1 186 ? -14.462 4.773 -5.209 0.54 23.62 186 ARG A O 1
ATOM 1581 O O B ARG A 1 186 ? -14.586 4.777 -5.287 0.46 22.63 186 ARG A O 1
ATOM 1596 N N A GLU A 1 187 ? -13.625 2.685 -5.347 0.54 21.82 187 GLU A N 1
ATOM 1597 N N B GLU A 1 187 ? -13.657 2.722 -5.325 0.46 21.76 187 GLU A N 1
ATOM 1598 C CA A GLU A 1 187 ? -13.686 2.660 -6.805 0.54 22.68 187 GLU A CA 1
ATOM 1599 C CA B GLU A 1 187 ? -13.687 2.605 -6.780 0.46 23.32 187 GLU A CA 1
ATOM 1600 C C A GLU A 1 187 ? -15.138 2.817 -7.236 0.54 24.95 187 GLU A C 1
ATOM 1601 C C B GLU A 1 187 ? -15.117 2.750 -7.273 0.46 25.05 187 GLU A C 1
ATOM 1602 O O A GLU A 1 187 ? -15.441 3.606 -8.129 0.54 25.64 187 GLU A O 1
ATOM 1603 O O B GLU A 1 187 ? -15.380 3.454 -8.246 0.46 26.85 187 GLU A O 1
ATOM 1614 N N . LEU A 1 188 ? -16.042 2.094 -6.581 1.00 23.92 188 LEU A N 1
ATOM 1615 C CA . LEU A 1 188 ? -17.462 2.215 -6.901 1.00 23.15 188 LEU A CA 1
ATOM 1616 C C . LEU A 1 188 ? -17.963 3.646 -6.696 1.00 23.20 188 LEU A C 1
ATOM 1617 O O . LEU A 1 188 ? -18.775 4.140 -7.472 1.00 26.86 188 LEU A O 1
ATOM 1622 N N . ALA A 1 189 ? -17.462 4.325 -5.665 1.00 19.17 189 ALA A N 1
ATOM 1623 C CA . ALA A 1 189 ? -17.969 5.647 -5.332 1.00 19.80 189 ALA A CA 1
ATOM 1624 C C . ALA A 1 189 ? -17.544 6.684 -6.359 1.00 23.43 189 ALA A C 1
ATOM 1625 O O . ALA A 1 189 ? -18.291 7.610 -6.648 1.00 26.16 189 ALA A O 1
ATOM 1627 N N . ILE A 1 190 ? -16.350 6.529 -6.922 1.00 24.53 190 ILE A N 1
ATOM 1628 C CA . ILE A 1 190 ? -15.822 7.576 -7.796 1.00 23.08 190 ILE A CA 1
ATOM 1629 C C . ILE A 1 190 ? -16.153 7.320 -9.258 1.00 29.64 190 ILE A C 1
ATOM 1630 O O . ILE A 1 190 ? -15.948 8.191 -10.101 1.00 34.77 190 ILE A O 1
ATOM 1635 N N . THR A 1 191 ? -16.655 6.123 -9.554 1.00 26.58 191 THR A N 1
ATOM 1636 C CA . THR A 1 191 ? -16.940 5.719 -10.931 1.00 29.83 191 THR A CA 1
ATOM 1637 C C . THR A 1 191 ? -18.360 6.116 -11.306 1.00 34.80 191 THR A C 1
ATOM 1638 O O . THR A 1 191 ? -19.289 5.835 -10.556 1.00 37.68 191 THR A O 1
ATOM 1642 N N . PRO A 1 192 ? -18.533 6.802 -12.450 1.00 37.72 192 PRO A N 1
ATOM 1643 C CA . PRO A 1 192 ? -19.863 7.266 -12.868 1.00 43.15 192 PRO A CA 1
ATOM 1644 C C . PRO A 1 192 ? -20.888 6.138 -12.948 1.00 48.24 192 PRO A C 1
ATOM 1645 O O . PRO A 1 192 ? -20.618 5.158 -13.642 1.00 54.50 192 PRO A O 1
#

Sequence (192 aa):
MDSLEKIKEEVISCKKCKLWQFRTNAVPGEGYPKAEIMMFVGEAPGENNEDKEGRPFVGAAGKLLTQMIKEILGLERDDQVFITNNVVVKCRPPNNRDPEEEDEITACSPYLDRQIDIIMPKIIVTLGRHSTKYIFSKKMGENFSSITKVRGKSYVWKYYKEKEIIVFPTYHPAAALYNPNLRRKILEEDFKKKIRREELAITP

Nearest PDB structures (foldseek):
  4zbz-assembly1_A  TM=1.005E+00  e=9.224E-41  Sulfurisphaera tokodaii str. 7
  1vk2-assembly1_A  TM=9.339E-01  e=3.967E-21  Thermotoga maritima
  1ui1-assembly1_A  TM=9.128E-01  e=3.727E-21  Thermus thermophilus
  6l6s-assembly2_B  TM=8.611E-01  e=1.241E-16  Mycolicibacterium smegmatis MC2 155
  8iiq-assembly1_A  TM=8.747E-01  e=1.412E-15  Mycolicibacterium smegmatis MC2 155

Solvent-accessible surface area: 9556 Å² total; per-residue (Å²): 218,49,33,26,127,88,0,95,112,59,2,86,82,21,131,128,28,80,2,102,106,85,47,95,59,5,0,8,10,49,30,106,68,160,2,103,4,0,0,0,0,24,22,5,25,87,65,18,8,139,90,18,100,1,9,19,12,59,15,0,142,9,0,49,73,3,0,102,121,36,5,46,40,86,36,120,91,0,8,1,0,3,0,1,2,13,43,3,20,141,81,77,76,14,81,145,82,0,32,99,26,14,7,62,6,0,34,53,4,2,60,62,12,27,2,63,0,0,0,0,0,5,124,28,0,0,112,23,0,0,72,100,37,71,71,121,51,60,39,24,92,143,9,50,12,110,58,36,96,24,129,26,128,124,93,108,0,32,0,2,0,0,30,40,0,47,48,1,51,193,60,96,98,33,78,126,55,0,45,79,0,0,107,93,0,100,116,46,20,110,67,167

Organism: Sulfurisphaera tokodaii (strain DSM 16993 / JCM 10545 / NBRC 100140 / 7) (NCBI:txid273063)

Secondary structure (DSSP, 8-state):
---HHHHHHHHHT--SSGGGGG-SS----EE-TT-SEEEEESS--HHHHHHTSSS-SHHHHHHHHHIIIII---GGGSEEEESS-SPPGGGPPPPHHHHHHHHHHHHHHHHHH--SEEEEESHHHHHHHHHHHTPPP--HHHHTT--EEEEETTEEEEEEEE--GGGGTT-HHHHHHHHHHHHHHHHHHH--

B-factor: mean 29.36, std 10.49, range [12.22, 70.39]

GO terms:
  GO:0051539 4 iron, 4 sulfur cluster binding (F, IDA)
  GO:0004844 uracil DNA N-glycosylase activity (F, IDA)
  GO:0006281 DNA repair (P, IDA)

InterPro domains:
  IPR005122 Uracil-DNA glycosylase-like [PF03167] (28-174)
  IPR005122 Uracil-DNA glycosylase-like [SM00986] (28-183)
  IPR005273 Uracil-DNA glycosylase family 4 [TIGR00758] (14-189)
  IPR036895 Uracil-DNA glycosylase-like domain superfamily [G3DSA:3.40.470.10] (1-194)
  IPR036895 Uracil-DNA glycosylase-like domain superfamily [SSF52141] (2-187)
  IPR051536 Uracil-DNA glycosylase family, Type-4/5 [PTHR33693] (2-189)
  IPR053423 Type-4 uracil-DNA glycosylase [NF040953] (4-186)

Foldseek 3Di:
DDDLVNLLVCQQPDPQDPLVVVAQGWASWDADLQAQEEEEEAEDDDVCRVVSYPLPPPLSVLVQCLCCPQLVDGRNRHIYYYLAGGQHPVNDGDDPVRSVRRNVSVVSSCVRHVHQEYEYAAFRSVVVVCVVQVHDDDGLVVQALDWDWRDDDPDIHIYHYAYRSVVCSPPVVSVVVRSVSSNVVSVSSVDD